Protein AF-A0A8B7NXM5-F1 (afdb_monomer)

InterPro domains:
  IPR001283 Cysteine-rich secretory protein-related [PR00837] (74-87)
  IPR001283 Cysteine-rich secretory protein-related [PR00837] (97-113)
  IPR001283 Cysteine-rich secretory protein-related [PR00837] (135-148)
  IPR001283 Cysteine-rich secretory protein-related [PTHR10334] (19-163)
  IPR002413 Venom allergen 5-like [PR00838] (72-87)
  IPR002413 Venom allergen 5-like [PR00838] (96-115)
  IPR014044 CAP domain [PF00188] (65-129)
  IPR014044 CAP domain [SM00198] (20-148)
  IPR018244 Allergen V5/Tpx-1-related, conserved site [PS01009] (98-108)
  IPR035940 CAP superfamily [G3DSA:3.40.33.10] (18-176)
  IPR035940 CAP superfamily [SSF55797] (42-149)

Radius of gyration: 17.52 Å; Cα contacts (8 Å, |Δi|>4): 344; chains: 1; bounding box: 36×48×50 Å

Solvent-accessible surface area (backbone atoms only — not comparable to full-atom values): 10080 Å² total; per-residue (Å²): 114,58,47,65,33,23,46,60,68,42,83,37,79,88,66,45,76,24,48,72,55,26,64,44,83,59,77,81,71,68,59,46,75,40,71,65,82,94,40,80,43,69,50,53,85,82,40,90,98,43,98,46,70,26,74,42,77,42,78,52,72,36,87,51,74,69,90,67,88,61,62,67,60,51,50,49,56,30,50,56,21,56,82,25,49,40,81,89,73,66,39,61,76,81,52,71,37,68,46,23,41,40,76,51,14,31,73,24,40,32,35,17,69,18,72,26,67,82,67,48,58,34,61,65,36,93,95,30,63,78,23,19,44,39,33,38,26,36,37,27,35,40,40,40,81,50,55,49,99,85,67,47,72,52,64,37,37,28,91,84,57,64,50,89,38,69,29,91,89,44,84,61,27,34,39,134

Structure (mmCIF, N/CA/C/O backbone):
data_AF-A0A8B7NXM5-F1
#
_entry.id   AF-A0A8B7NXM5-F1
#
loop_
_atom_site.group_PDB
_atom_site.id
_atom_site.type_symbol
_atom_site.label_atom_id
_atom_site.label_alt_id
_atom_site.label_comp_id
_atom_site.label_asym_id
_atom_site.label_entity_id
_atom_site.label_seq_id
_atom_site.pdbx_PDB_ins_code
_atom_site.Cartn_x
_atom_site.Cartn_y
_atom_site.Cartn_z
_atom_site.occupancy
_atom_site.B_iso_or_equiv
_atom_site.auth_seq_id
_atom_site.auth_comp_id
_atom_site.auth_asym_id
_atom_site.auth_atom_id
_atom_site.pdbx_PDB_model_num
ATOM 1 N N . ASP A 1 1 ? 14.078 8.088 -19.144 1.00 48.06 1 ASP A N 1
ATOM 2 C CA . ASP A 1 1 ? 14.131 6.806 -19.861 1.00 48.06 1 ASP A CA 1
ATOM 3 C C . ASP A 1 1 ? 12.695 6.325 -20.077 1.00 48.06 1 ASP A C 1
ATOM 5 O O . ASP A 1 1 ? 11.967 6.272 -19.088 1.00 48.06 1 ASP A O 1
ATOM 9 N N . PRO A 1 2 ? 12.237 6.074 -21.318 1.00 51.31 2 PRO A N 1
ATOM 10 C CA . PRO A 1 2 ? 10.904 5.525 -21.602 1.00 51.31 2 PRO A CA 1
ATOM 11 C C . PRO A 1 2 ? 10.615 4.158 -20.949 1.00 51.31 2 PRO A C 1
ATOM 13 O O . PRO A 1 2 ? 9.456 3.744 -20.956 1.00 51.31 2 PRO A O 1
ATOM 16 N N . ALA A 1 3 ? 11.624 3.496 -20.365 1.00 51.22 3 ALA A N 1
ATOM 17 C CA . ALA A 1 3 ? 11.491 2.269 -19.573 1.00 51.22 3 ALA A CA 1
ATOM 18 C C . ALA A 1 3 ? 11.075 2.484 -18.096 1.00 51.22 3 ALA A C 1
ATOM 20 O O . ALA A 1 3 ? 10.802 1.524 -17.389 1.00 51.22 3 ALA A O 1
ATOM 21 N N . ASN A 1 4 ? 10.981 3.728 -17.607 1.00 62.78 4 ASN A N 1
ATOM 22 C CA . ASN A 1 4 ? 10.662 4.007 -16.192 1.00 62.78 4 ASN A CA 1
ATOM 23 C C . ASN A 1 4 ? 9.231 4.521 -15.972 1.00 62.78 4 ASN A C 1
ATOM 25 O O . ASN A 1 4 ? 8.968 5.209 -14.988 1.00 62.78 4 ASN A O 1
ATOM 29 N N . PHE A 1 5 ? 8.317 4.243 -16.901 1.00 67.88 5 PHE A N 1
ATOM 30 C CA . PHE A 1 5 ? 6.920 4.647 -16.769 1.00 67.88 5 PHE A CA 1
ATOM 31 C C . PHE A 1 5 ? 6.072 3.508 -16.210 1.00 67.88 5 PHE A C 1
ATOM 33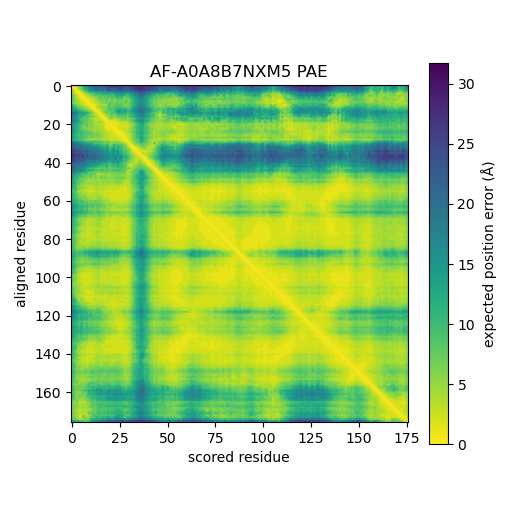 O O . PHE A 1 5 ? 6.288 2.335 -16.527 1.00 67.88 5 PHE A O 1
ATOM 40 N N . ILE A 1 6 ? 5.080 3.879 -15.408 1.00 76.94 6 ILE A N 1
ATOM 41 C CA . ILE A 1 6 ? 4.069 2.966 -14.875 1.00 76.94 6 ILE A CA 1
ATOM 42 C C . ILE A 1 6 ? 2.732 3.242 -15.570 1.00 76.94 6 ILE A C 1
ATOM 44 O O . ILE A 1 6 ? 2.517 4.303 -16.165 1.00 76.94 6 ILE A O 1
ATOM 48 N N . SER A 1 7 ? 1.835 2.266 -15.548 1.00 77.88 7 SER A N 1
ATOM 49 C CA . SER A 1 7 ? 0.526 2.412 -16.188 1.00 77.88 7 SER A CA 1
ATOM 50 C C . SER A 1 7 ? -0.466 3.107 -15.253 1.00 77.88 7 SER A C 1
ATOM 52 O O . SER A 1 7 ? -0.296 3.032 -14.035 1.00 77.88 7 SER A O 1
ATOM 54 N N . PRO A 1 8 ? -1.503 3.774 -15.788 1.00 77.94 8 PRO A N 1
ATOM 55 C CA . PRO A 1 8 ? -2.565 4.319 -14.957 1.00 77.94 8 PRO A CA 1
ATOM 56 C C . PRO A 1 8 ? -3.331 3.185 -14.264 1.00 77.94 8 PRO A C 1
ATOM 58 O O . PRO A 1 8 ? -3.512 2.104 -14.831 1.00 77.94 8 PRO A O 1
ATOM 61 N N . ILE A 1 9 ? -3.778 3.457 -13.037 1.00 81.31 9 ILE A N 1
ATOM 62 C CA . ILE A 1 9 ? -4.621 2.562 -12.244 1.00 81.31 9 ILE A CA 1
ATOM 63 C C . ILE A 1 9 ? -6.008 3.195 -12.123 1.00 81.31 9 ILE A C 1
ATOM 65 O O . ILE A 1 9 ? -6.134 4.369 -11.770 1.00 81.31 9 ILE A O 1
ATOM 69 N N . TYR A 1 10 ? -7.044 2.408 -12.388 1.00 84.19 10 TYR A N 1
ATOM 70 C CA . TYR A 1 10 ? -8.442 2.818 -12.346 1.00 84.19 10 TYR A CA 1
ATOM 71 C C . TYR A 1 10 ? -9.151 2.244 -11.123 1.00 84.19 10 TYR A C 1
ATOM 73 O O . TYR A 1 10 ? -8.914 1.106 -10.725 1.00 84.19 10 TYR A O 1
ATOM 81 N N . PHE A 1 11 ? -10.045 3.024 -10.519 1.00 81.69 11 PHE A N 1
ATOM 82 C CA . PHE A 1 11 ? -10.857 2.522 -9.416 1.00 81.69 11 PHE A CA 1
ATOM 83 C C . PHE A 1 11 ? -11.992 1.637 -9.943 1.00 81.69 11 PHE A C 1
ATOM 85 O O . PHE A 1 11 ? -12.766 2.078 -10.792 1.00 81.69 11 PHE A O 1
ATOM 92 N N . ASN A 1 12 ? -12.123 0.425 -9.405 1.00 78.31 12 ASN A N 1
ATOM 93 C CA . ASN A 1 12 ? -13.208 -0.498 -9.728 1.00 78.31 12 ASN A CA 1
ATOM 94 C C . ASN A 1 12 ? -13.882 -0.998 -8.441 1.00 78.31 12 ASN A C 1
ATOM 96 O O . ASN A 1 12 ? -13.402 -1.909 -7.766 1.00 78.31 12 ASN A O 1
ATOM 100 N N . GLY A 1 13 ? -15.006 -0.369 -8.089 1.00 67.50 13 GLY A N 1
ATOM 101 C CA . GLY A 1 13 ? -15.753 -0.678 -6.868 1.00 67.50 13 GLY A CA 1
ATOM 102 C C . GLY A 1 13 ? -16.592 -1.958 -6.940 1.00 67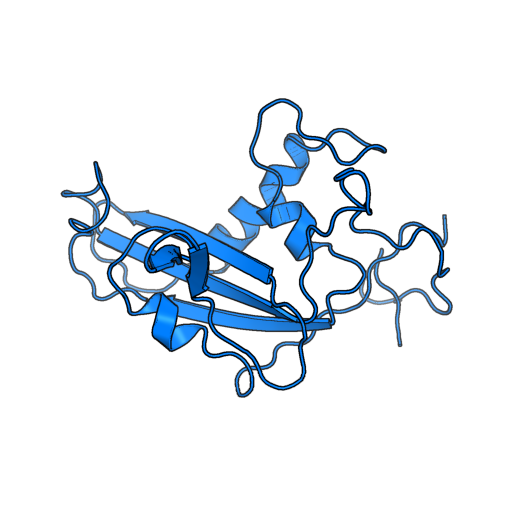.50 13 GLY A C 1
ATOM 103 O O . GLY A 1 13 ? -16.876 -2.544 -5.900 1.00 67.50 13 GLY A O 1
ATOM 104 N N . ASP A 1 14 ? -16.955 -2.407 -8.143 1.00 66.31 14 ASP A N 1
ATOM 105 C CA . ASP A 1 14 ? -17.889 -3.524 -8.339 1.00 66.31 14 ASP A CA 1
ATOM 106 C C . ASP A 1 14 ? -17.182 -4.884 -8.383 1.00 66.31 14 ASP A C 1
ATOM 108 O O . ASP A 1 14 ? -17.778 -5.924 -8.098 1.00 66.31 14 ASP A O 1
ATOM 112 N N . THR A 1 15 ? -15.899 -4.887 -8.751 1.00 66.69 15 THR A N 1
ATOM 113 C CA . THR A 1 15 ? -15.174 -6.121 -9.085 1.00 66.69 15 THR A CA 1
ATOM 114 C C . THR A 1 15 ? -14.458 -6.724 -7.879 1.00 66.69 15 THR A C 1
ATOM 116 O O . THR A 1 15 ? -14.361 -7.945 -7.759 1.00 66.69 15 THR A O 1
ATOM 119 N N . PHE A 1 16 ? -13.989 -5.903 -6.938 1.00 66.75 16 PHE A N 1
ATOM 120 C CA . PHE A 1 16 ? -13.144 -6.365 -5.838 1.00 66.75 16 PHE A CA 1
ATOM 121 C C . PHE A 1 16 ? -13.929 -6.526 -4.519 1.00 66.75 16 PHE A C 1
ATOM 123 O O . PHE A 1 16 ? -14.538 -5.573 -4.040 1.00 66.75 16 PHE A O 1
ATOM 130 N N . PRO A 1 17 ? -13.857 -7.681 -3.829 1.00 69.44 17 PRO A N 1
ATOM 131 C CA . PRO A 1 17 ? -14.512 -7.895 -2.536 1.00 69.44 17 PRO A CA 1
ATOM 132 C C . PRO A 1 17 ? -13.694 -7.317 -1.358 1.00 69.44 17 PRO A C 1
ATOM 134 O O . PRO A 1 17 ? -13.523 -7.972 -0.330 1.00 69.44 17 PRO A O 1
ATOM 137 N N . PHE A 1 18 ? -13.172 -6.092 -1.487 1.00 73.00 18 PHE A N 1
ATOM 138 C CA . PHE A 1 18 ? -12.312 -5.444 -0.478 1.00 73.00 18 PHE A CA 1
ATOM 139 C C . PHE A 1 18 ? -13.040 -5.179 0.846 1.00 73.00 18 PHE A C 1
ATOM 141 O O . PHE A 1 18 ? -12.472 -5.372 1.921 1.00 73.00 18 PHE A O 1
ATOM 148 N N . GLN A 1 19 ? -14.312 -4.775 0.779 1.00 74.25 19 GLN A N 1
ATOM 149 C CA . GLN A 1 19 ? -15.066 -4.347 1.957 1.00 74.25 19 GLN A CA 1
ATOM 150 C C . GLN A 1 19 ? -15.357 -5.533 2.882 1.00 74.25 19 GLN A C 1
ATOM 152 O O . GLN A 1 19 ? -15.195 -5.433 4.095 1.00 74.25 19 GLN A O 1
ATOM 157 N N . ARG A 1 20 ? -15.668 -6.697 2.298 1.00 81.06 20 ARG A N 1
ATOM 158 C CA . ARG A 1 20 ? -15.921 -7.934 3.047 1.00 81.06 20 ARG A CA 1
ATOM 159 C C . ARG A 1 20 ? -14.712 -8.366 3.876 1.00 81.06 20 ARG A C 1
ATOM 161 O O . ARG A 1 20 ? -14.892 -8.901 4.966 1.00 81.06 20 ARG A O 1
ATOM 168 N N . TRP A 1 21 ? -13.494 -8.180 3.360 1.00 82.69 21 TRP A N 1
ATOM 169 C CA . TRP A 1 21 ? -12.283 -8.478 4.125 1.00 82.69 21 TRP A CA 1
ATOM 170 C C . TRP A 1 21 ? -11.966 -7.398 5.162 1.00 82.69 21 TRP A C 1
ATOM 172 O O . TRP A 1 21 ? -11.585 -7.723 6.289 1.00 82.69 21 TRP A O 1
ATOM 182 N N . ALA A 1 22 ? -12.149 -6.122 4.804 1.00 80.94 22 ALA A N 1
ATOM 183 C CA . ALA A 1 22 ? -11.960 -5.004 5.726 1.00 80.94 22 ALA A CA 1
ATOM 184 C C . ALA A 1 22 ? -12.804 -5.181 7.001 1.00 80.94 22 ALA A C 1
ATOM 186 O O . ALA A 1 22 ? -12.300 -4.976 8.100 1.00 80.94 22 ALA A O 1
ATOM 187 N N . GLU A 1 23 ? -14.043 -5.653 6.859 1.00 85.06 23 GLU A N 1
ATOM 188 C CA . GLU A 1 23 ? -14.993 -5.875 7.957 1.00 85.06 23 GLU A CA 1
ATOM 189 C C . GLU A 1 23 ? -14.652 -7.043 8.892 1.00 85.06 23 GLU A C 1
ATOM 191 O O . GLU A 1 23 ? -15.249 -7.164 9.963 1.00 85.06 23 GLU A O 1
ATOM 196 N N . GLN A 1 24 ? -13.696 -7.907 8.536 1.00 84.44 24 GLN A N 1
ATOM 197 C CA . GLN A 1 24 ? -13.265 -8.969 9.441 1.00 84.44 24 GLN A CA 1
ATOM 198 C C . GLN A 1 24 ? -12.306 -8.406 10.503 1.00 84.44 24 GLN A C 1
ATOM 200 O O . GLN A 1 24 ? -11.260 -7.861 10.125 1.00 84.44 24 GLN A O 1
ATOM 205 N N . PRO A 1 25 ? -12.591 -8.591 11.812 1.00 85.00 25 PRO A N 1
ATOM 206 C CA . PRO A 1 25 ? -11.723 -8.169 12.913 1.00 85.00 25 PRO A CA 1
ATOM 207 C C . PRO A 1 25 ? -10.562 -9.159 13.074 1.00 85.00 25 PRO A C 1
ATOM 209 O O . PRO A 1 25 ? -10.425 -9.851 14.079 1.00 85.00 25 PRO A O 1
ATOM 212 N N . VAL A 1 26 ? -9.768 -9.288 12.017 1.00 85.81 26 VAL A N 1
ATOM 213 C CA . VAL A 1 26 ? -8.570 -10.118 11.939 1.00 85.81 26 VAL A CA 1
ATOM 214 C C . VAL A 1 26 ? -7.452 -9.278 11.345 1.00 85.81 26 VAL A C 1
ATOM 216 O O . VAL A 1 26 ? -7.667 -8.540 10.376 1.00 85.81 26 VAL A O 1
ATOM 219 N N . ASP A 1 27 ? -6.272 -9.391 11.940 1.00 86.69 27 ASP A N 1
ATOM 220 C CA . ASP A 1 27 ? -5.080 -8.704 11.465 1.00 86.69 27 ASP A CA 1
ATOM 221 C C . ASP A 1 27 ? -4.505 -9.392 10.218 1.00 86.69 27 ASP A C 1
ATOM 223 O O . ASP A 1 27 ? -4.553 -10.622 10.089 1.00 86.69 27 ASP A O 1
ATOM 227 N N . GLY A 1 28 ? -3.979 -8.582 9.300 1.00 85.19 28 GLY A N 1
ATOM 228 C CA . GLY A 1 28 ? -3.284 -9.031 8.096 1.00 85.19 28 GLY A CA 1
ATOM 229 C C . GLY A 1 28 ? -4.135 -9.238 6.836 1.00 85.19 28 GLY A C 1
ATOM 230 O O . GLY A 1 28 ? -5.286 -8.796 6.712 1.00 85.19 28 GLY A O 1
ATOM 231 N N . HIS A 1 29 ? -3.500 -9.897 5.863 1.00 86.50 29 HIS A N 1
ATOM 232 C CA . HIS A 1 29 ? -4.028 -10.112 4.517 1.00 86.50 29 HIS A CA 1
ATOM 233 C C . HIS A 1 29 ? -5.097 -11.208 4.445 1.00 86.50 29 HIS A C 1
ATOM 235 O O . HIS A 1 29 ? -5.125 -12.132 5.260 1.00 86.50 29 HIS A O 1
ATOM 241 N N . ASP A 1 30 ? -5.948 -11.128 3.423 1.00 80.19 30 ASP A N 1
ATOM 242 C CA . ASP A 1 30 ? -7.026 -12.094 3.168 1.00 80.19 30 ASP A CA 1
ATOM 243 C C . ASP A 1 30 ? -6.550 -13.459 2.669 1.00 80.19 30 ASP A C 1
ATOM 245 O O . ASP A 1 30 ? -7.326 -14.408 2.677 1.00 80.19 30 ASP A O 1
ATOM 249 N N . CYS A 1 31 ? -5.277 -13.566 2.291 1.00 74.94 31 CYS A N 1
ATOM 250 C CA . CYS A 1 31 ? -4.593 -14.809 1.975 1.00 74.94 31 CYS A CA 1
ATOM 251 C C . CYS A 1 31 ? -4.068 -15.489 3.244 1.00 74.94 31 CYS A C 1
ATOM 253 O O . CYS A 1 31 ? -2.935 -15.248 3.668 1.00 74.94 31 CYS A O 1
ATOM 255 N N . LYS A 1 32 ? -4.857 -16.395 3.831 1.00 64.38 32 LYS A N 1
ATOM 256 C CA . LYS A 1 32 ? -4.356 -17.286 4.889 1.00 64.38 32 LYS A CA 1
ATOM 257 C C . LYS A 1 32 ? -3.890 -18.601 4.279 1.00 64.38 32 LYS A C 1
ATOM 259 O O . LYS A 1 32 ? -4.657 -19.285 3.603 1.00 64.38 32 LYS A O 1
ATOM 264 N N . ALA A 1 33 ? -2.627 -18.946 4.515 1.00 57.22 33 ALA A N 1
ATOM 265 C CA . ALA A 1 33 ? -2.137 -20.294 4.270 1.00 57.22 33 ALA A CA 1
ATOM 266 C C . ALA A 1 33 ? -2.685 -21.209 5.373 1.00 57.22 33 ALA A C 1
ATOM 268 O O . ALA A 1 33 ? -2.323 -21.068 6.540 1.00 57.22 33 ALA A O 1
ATOM 269 N N . GLU A 1 34 ? -3.572 -22.124 5.004 1.00 54.31 34 GLU A N 1
ATOM 270 C CA . GLU A 1 34 ? -4.090 -23.169 5.878 1.00 54.31 34 GLU A CA 1
ATOM 271 C C . GLU A 1 34 ? -3.475 -24.512 5.480 1.00 54.31 34 GLU A C 1
ATOM 273 O O . GLU A 1 34 ? -3.327 -24.825 4.299 1.00 54.31 34 GLU A O 1
ATOM 278 N N . LEU A 1 35 ? -3.096 -25.326 6.464 1.00 53.28 35 LEU A N 1
ATOM 279 C CA . LEU A 1 35 ? -2.697 -26.707 6.210 1.00 53.28 35 LEU A CA 1
ATOM 280 C C . LEU A 1 35 ? -3.951 -27.580 6.147 1.00 53.28 35 LEU A C 1
ATOM 282 O O . LEU A 1 35 ? -4.541 -27.903 7.175 1.00 53.28 35 LEU A O 1
ATOM 286 N N . VAL A 1 36 ? -4.331 -28.001 4.942 1.00 58.06 36 VAL A N 1
ATOM 287 C CA . VAL A 1 36 ? -5.396 -28.988 4.733 1.00 58.06 36 VAL A CA 1
ATOM 288 C C . VAL A 1 36 ? -4.727 -30.344 4.512 1.00 58.06 36 VAL A C 1
ATOM 290 O O . VAL A 1 36 ? -4.293 -30.690 3.410 1.00 58.06 36 VAL A O 1
ATOM 293 N N . GLY A 1 37 ? -4.566 -31.102 5.600 1.00 78.69 37 GLY A N 1
ATOM 294 C CA . GLY A 1 37 ? -3.765 -32.329 5.611 1.00 78.69 37 GLY A CA 1
ATOM 295 C C . GLY A 1 37 ? -2.266 -32.027 5.493 1.00 78.69 37 GLY A C 1
ATOM 296 O O . GLY A 1 37 ? -1.718 -31.293 6.308 1.00 78.69 37 GLY A O 1
ATOM 297 N N . PHE A 1 38 ? -1.603 -32.586 4.475 1.00 63.19 38 PHE A N 1
ATOM 298 C CA . PHE A 1 38 ? -0.182 -32.327 4.175 1.00 63.19 38 PHE A CA 1
ATOM 299 C C . PHE A 1 38 ? 0.033 -31.247 3.099 1.00 63.19 38 PHE A C 1
ATOM 301 O O . PHE A 1 38 ? 1.163 -31.043 2.661 1.00 63.19 38 PHE A O 1
ATOM 308 N N . SER A 1 39 ? -1.031 -30.572 2.646 1.00 48.41 39 SER A N 1
ATOM 309 C CA . SER A 1 39 ? -0.950 -29.515 1.634 1.00 48.41 39 SER A CA 1
ATOM 310 C C . SER A 1 39 ? -1.201 -28.150 2.262 1.00 48.41 39 SER A C 1
ATOM 312 O O . SER A 1 39 ? -2.204 -27.956 2.944 1.00 48.41 39 SER A O 1
ATOM 314 N N . ALA A 1 40 ? -0.326 -27.186 1.978 1.00 58.41 40 ALA A N 1
ATOM 315 C CA . ALA A 1 40 ? -0.625 -25.782 2.221 1.00 58.41 40 ALA A CA 1
ATOM 316 C C . ALA A 1 40 ? -1.610 -25.303 1.147 1.00 58.41 40 ALA A C 1
ATOM 318 O O . ALA A 1 40 ? -1.305 -25.337 -0.046 1.00 58.41 40 ALA A O 1
ATOM 319 N N . VAL A 1 41 ? -2.804 -24.902 1.567 1.00 58.59 41 VAL A N 1
ATOM 320 C CA . VAL A 1 41 ? -3.821 -24.283 0.722 1.00 58.59 41 VAL A CA 1
ATOM 321 C C . VAL A 1 41 ? -3.909 -22.822 1.129 1.00 58.59 41 VAL A C 1
ATOM 323 O O . VAL A 1 41 ? -4.226 -22.504 2.271 1.00 58.59 41 VAL A O 1
ATOM 326 N N . THR A 1 42 ? -3.617 -21.917 0.201 1.00 67.25 42 THR A N 1
ATOM 327 C CA . THR A 1 42 ? -3.817 -20.488 0.441 1.00 67.25 42 THR A CA 1
ATOM 328 C C . THR A 1 42 ? -5.242 -20.120 0.054 1.00 67.25 42 THR A C 1
ATOM 330 O O . THR A 1 42 ? -5.614 -20.168 -1.121 1.00 67.25 42 THR A O 1
ATOM 333 N N . HIS A 1 43 ? -6.049 -19.755 1.043 1.00 66.56 43 HIS A N 1
ATOM 334 C CA . HIS A 1 43 ? -7.379 -19.208 0.822 1.00 66.56 43 HIS A CA 1
ATOM 335 C C . HIS A 1 43 ? -7.258 -17.693 0.681 1.00 66.56 43 HIS A C 1
ATOM 337 O O . HIS A 1 43 ? -7.110 -17.014 1.686 1.00 66.56 43 HIS A O 1
ATOM 343 N N . CYS A 1 44 ? -7.289 -17.189 -0.554 1.00 72.50 44 CYS A N 1
ATOM 344 C CA . CYS A 1 44 ? -7.347 -15.758 -0.879 1.00 72.50 44 CYS A CA 1
ATOM 345 C C . CYS A 1 44 ? -8.721 -15.401 -1.459 1.00 72.50 44 CYS A C 1
ATOM 347 O O . CYS A 1 44 ? -9.373 -16.265 -2.065 1.00 72.50 44 CYS A O 1
ATOM 349 N N . SER A 1 45 ? -9.139 -14.134 -1.375 1.00 67.94 45 SER A N 1
ATOM 350 C CA . SER A 1 45 ? -10.289 -13.679 -2.160 1.00 67.94 45 SER A CA 1
ATOM 351 C C . SER A 1 45 ? -9.969 -13.799 -3.645 1.00 67.94 45 SER A C 1
ATOM 353 O O . SER A 1 45 ? -9.003 -13.227 -4.145 1.00 67.94 45 SER A O 1
ATOM 355 N N . ARG A 1 46 ? -10.794 -14.556 -4.370 1.00 74.44 46 ARG A N 1
ATOM 356 C CA . ARG A 1 46 ? -10.719 -14.623 -5.830 1.00 74.44 46 ARG A CA 1
ATOM 357 C C . ARG A 1 46 ? -11.497 -13.461 -6.421 1.00 74.44 46 ARG A C 1
ATOM 359 O O . ARG A 1 46 ? -12.635 -13.219 -6.023 1.00 74.44 46 ARG A O 1
ATOM 366 N N . VAL A 1 47 ? -10.896 -12.799 -7.399 1.00 76.19 47 VAL A N 1
ATOM 367 C CA . VAL A 1 47 ? -11.534 -11.732 -8.165 1.00 76.19 47 VAL A CA 1
ATOM 368 C C . VAL A 1 47 ? -11.686 -12.220 -9.602 1.00 76.19 47 VAL A C 1
ATOM 370 O O . VAL A 1 47 ? -10.680 -12.565 -10.223 1.00 76.19 47 VAL A O 1
ATOM 373 N N . PRO A 1 48 ? -12.917 -12.318 -10.133 1.00 79.81 48 PRO A N 1
ATOM 374 C CA . PRO A 1 48 ? -13.128 -12.713 -11.520 1.00 79.81 48 PRO A CA 1
ATOM 375 C C . PRO A 1 48 ? -12.340 -11.816 -12.481 1.00 79.81 48 PRO A C 1
ATOM 377 O O . PRO A 1 48 ? -12.333 -10.601 -12.325 1.00 79.81 48 PRO A O 1
ATOM 380 N N . GLY A 1 49 ? -11.688 -12.418 -13.476 1.00 82.94 49 GLY A N 1
ATOM 381 C CA . GLY A 1 49 ? -10.888 -11.688 -14.467 1.00 82.94 49 GLY A CA 1
ATOM 382 C C . GLY A 1 49 ? -9.408 -11.515 -14.114 1.00 82.94 49 GLY A C 1
ATOM 383 O O . GLY A 1 49 ? -8.651 -11.079 -14.976 1.00 82.94 49 GLY A O 1
ATOM 384 N N . TYR A 1 50 ? -8.973 -11.917 -12.913 1.00 83.25 50 TYR A N 1
ATOM 385 C CA . TYR A 1 50 ? -7.564 -11.879 -12.513 1.00 83.25 50 TYR A CA 1
ATOM 386 C C . TYR A 1 50 ? -7.054 -13.244 -12.047 1.00 83.25 50 TYR A C 1
ATOM 388 O O . TYR A 1 50 ? -7.646 -13.873 -11.170 1.00 83.25 50 TYR A O 1
ATOM 396 N N . ASP A 1 51 ? -5.908 -13.665 -12.587 1.00 83.00 51 ASP A N 1
ATOM 397 C CA . ASP A 1 51 ? -5.206 -14.882 -12.149 1.00 83.00 51 ASP A CA 1
ATOM 398 C C . ASP A 1 51 ? -4.588 -14.720 -10.750 1.00 83.00 51 ASP A C 1
ATOM 400 O O . ASP A 1 51 ? -4.486 -15.681 -9.986 1.00 83.00 51 ASP A O 1
ATOM 404 N N . ALA A 1 52 ? -4.198 -13.491 -10.402 1.00 83.94 52 ALA A N 1
ATOM 405 C CA . ALA A 1 52 ? -3.705 -13.104 -9.087 1.00 83.94 52 ALA A CA 1
ATOM 406 C C . ALA A 1 52 ? -4.097 -11.654 -8.775 1.00 83.94 52 ALA A C 1
ATOM 408 O O . ALA A 1 52 ? -4.140 -10.804 -9.669 1.00 83.94 52 ALA A O 1
ATOM 409 N N . VAL A 1 53 ? -4.333 -11.374 -7.492 1.00 87.88 53 VAL A N 1
ATOM 410 C CA . VAL A 1 53 ? -4.672 -10.044 -6.971 1.00 87.88 53 VAL A CA 1
ATOM 411 C C . VAL A 1 53 ? -3.710 -9.684 -5.851 1.00 87.88 53 VAL A C 1
ATOM 413 O O . VAL A 1 53 ? -3.477 -10.484 -4.948 1.00 87.88 53 VAL A O 1
ATOM 416 N N . GLY A 1 54 ? -3.131 -8.491 -5.936 1.00 89.81 54 GLY A N 1
ATOM 417 C CA . GLY A 1 54 ? -2.298 -7.933 -4.879 1.00 89.81 54 GLY A CA 1
ATOM 418 C C . GLY A 1 54 ? -3.155 -7.261 -3.815 1.00 89.81 54 GLY A C 1
ATOM 419 O O . GLY A 1 54 ? -4.300 -6.899 -4.086 1.00 89.81 54 GLY A O 1
ATOM 420 N N . GLN A 1 55 ? -2.613 -7.063 -2.615 1.00 92.19 55 GLN A N 1
ATOM 421 C CA . GLN A 1 55 ? -3.330 -6.385 -1.541 1.00 92.19 55 GLN A CA 1
ATOM 422 C C . GLN A 1 55 ? -2.400 -5.518 -0.702 1.00 92.19 55 GLN A C 1
ATOM 424 O O . GLN A 1 55 ? -1.401 -6.010 -0.184 1.00 92.19 55 GLN A O 1
ATOM 429 N N . ASN A 1 56 ? -2.798 -4.266 -0.486 1.00 95.31 56 ASN A N 1
ATOM 430 C CA . ASN A 1 56 ? -2.238 -3.432 0.567 1.00 95.31 56 ASN A CA 1
ATOM 431 C C . ASN A 1 56 ? -3.171 -3.405 1.777 1.00 95.31 56 ASN A C 1
ATOM 433 O O . ASN A 1 56 ? -4.396 -3.336 1.636 1.00 95.31 56 ASN A O 1
ATOM 437 N N . TYR A 1 57 ? -2.560 -3.446 2.959 1.00 94.56 57 TYR A N 1
ATOM 438 C CA . TYR A 1 57 ? -3.213 -3.395 4.259 1.00 94.56 57 TYR A CA 1
ATOM 439 C C . TYR A 1 57 ? -2.655 -2.205 5.044 1.00 94.56 57 TYR A C 1
ATOM 441 O O . TYR A 1 57 ? -1.449 -1.971 5.046 1.00 94.56 57 TYR A O 1
ATOM 449 N N . ALA A 1 58 ? -3.514 -1.452 5.722 1.00 95.25 58 ALA A N 1
ATOM 450 C CA . ALA A 1 58 ? -3.084 -0.501 6.741 1.00 95.25 58 ALA A CA 1
ATOM 451 C C . ALA A 1 58 ? -4.003 -0.569 7.957 1.00 95.25 58 ALA A C 1
ATOM 453 O O . ALA A 1 58 ? -5.218 -0.747 7.830 1.00 95.25 58 ALA A O 1
ATOM 454 N N . LEU A 1 59 ? -3.415 -0.364 9.132 1.00 93.81 59 LEU A N 1
ATOM 455 C CA . LEU A 1 59 ? -4.129 -0.257 10.393 1.00 93.81 59 LEU A CA 1
ATOM 456 C C . LEU A 1 59 ? -3.727 1.043 11.081 1.00 93.81 59 LEU A C 1
ATOM 458 O O . LEU A 1 59 ? -2.614 1.174 11.585 1.00 93.81 59 LEU A O 1
ATOM 462 N N . LEU A 1 60 ? -4.640 2.008 11.107 1.00 94.50 60 LEU A N 1
ATOM 463 C CA . LEU A 1 60 ? -4.384 3.307 11.724 1.00 94.50 60 LEU A CA 1
ATOM 464 C C . LEU A 1 60 ? -5.068 3.378 13.081 1.00 94.50 60 LEU A C 1
ATOM 466 O O . LEU A 1 6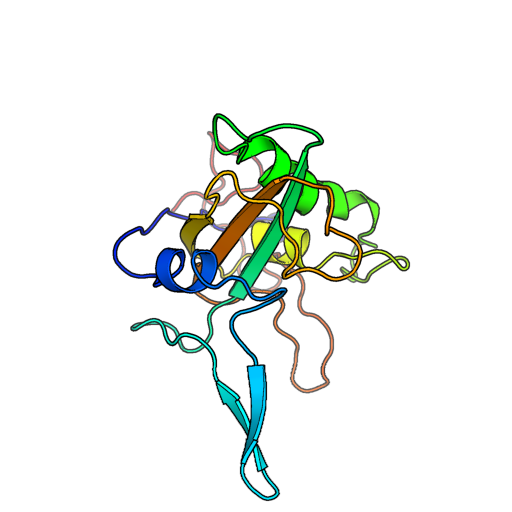0 ? -6.280 3.187 13.160 1.00 94.50 60 LEU A O 1
ATOM 470 N N . GLY A 1 61 ? -4.289 3.665 14.124 1.00 93.25 61 GLY A N 1
ATOM 471 C CA . GLY A 1 61 ? -4.761 3.776 15.503 1.00 93.25 61 GLY A CA 1
ATOM 472 C C . GLY A 1 61 ? -4.967 5.212 15.957 1.00 93.25 61 GLY A C 1
ATOM 473 O O . GLY A 1 61 ? -4.242 6.114 15.533 1.00 93.25 61 GLY A O 1
ATOM 474 N N . ASP A 1 62 ? -5.921 5.397 16.861 1.00 93.38 62 ASP A N 1
ATOM 475 C CA . ASP A 1 62 ? -6.177 6.651 17.560 1.00 93.38 62 ASP A CA 1
ATOM 476 C C . ASP A 1 62 ? -6.494 6.380 19.044 1.00 93.38 62 ASP A C 1
ATOM 478 O O . ASP A 1 62 ? -6.999 5.315 19.421 1.00 93.38 62 ASP A O 1
ATOM 482 N N . GLY A 1 63 ? -6.164 7.343 19.907 1.00 94.44 63 GLY A N 1
ATOM 483 C CA . GLY A 1 63 ? -6.509 7.314 21.329 1.00 94.44 63 GLY A CA 1
ATOM 484 C C . GLY A 1 63 ? -7.993 7.593 21.594 1.00 94.44 63 GLY A C 1
ATOM 485 O O . GLY A 1 63 ? -8.480 7.296 22.686 1.00 94.44 63 GLY A O 1
ATOM 486 N N . GLY A 1 64 ? -8.719 8.137 20.612 1.00 93.94 64 GLY A N 1
ATOM 487 C CA . GLY A 1 64 ? -10.159 8.384 20.675 1.00 93.94 64 GLY A CA 1
ATOM 488 C C . GLY A 1 64 ? -10.945 7.749 19.522 1.00 93.94 64 GLY A C 1
ATOM 489 O O . GLY A 1 64 ? -10.352 7.206 18.593 1.00 93.94 64 GLY A O 1
ATOM 490 N N . PRO A 1 65 ? -12.290 7.802 19.569 1.00 93.12 65 PRO A N 1
ATOM 491 C CA . PRO A 1 65 ? -13.136 7.333 18.476 1.00 93.12 65 PRO A CA 1
ATOM 492 C C . PRO A 1 65 ? -12.790 8.007 17.142 1.00 93.12 65 PRO A C 1
ATOM 494 O O . PRO A 1 65 ? -12.542 9.211 17.082 1.00 93.12 65 PRO A O 1
ATOM 497 N N . ILE A 1 66 ? -12.839 7.233 16.062 1.00 92.88 66 ILE A N 1
ATOM 498 C CA . ILE A 1 66 ? -12.512 7.671 14.707 1.00 92.88 66 ILE A CA 1
ATOM 499 C C . ILE A 1 66 ? -13.791 8.173 14.034 1.00 92.88 66 ILE A C 1
ATOM 501 O O . ILE A 1 66 ? -14.702 7.413 13.704 1.00 92.88 66 ILE A O 1
ATOM 505 N N . SER A 1 67 ? -13.870 9.484 13.819 1.00 88.31 67 SER A N 1
ATOM 506 C CA . SER A 1 67 ? -15.036 10.122 13.194 1.00 88.31 67 SER A CA 1
ATOM 507 C C . SER A 1 67 ? -15.109 9.906 11.681 1.00 88.31 67 SER A C 1
ATOM 509 O O . SER A 1 67 ? -16.198 9.932 11.111 1.00 88.31 67 SER A O 1
ATOM 511 N N . SER A 1 68 ? -13.966 9.705 11.020 1.00 90.88 68 SER A N 1
ATOM 512 C CA . SER A 1 68 ? -13.883 9.473 9.577 1.00 90.88 68 SER A CA 1
ATOM 513 C C . SER A 1 68 ? -12.609 8.721 9.198 1.00 90.88 68 SER A C 1
ATOM 515 O O . SER A 1 68 ? -11.588 8.807 9.882 1.00 90.88 68 SER A O 1
ATOM 517 N N . ALA A 1 69 ? -12.678 7.975 8.096 1.00 90.44 69 ALA A N 1
ATOM 518 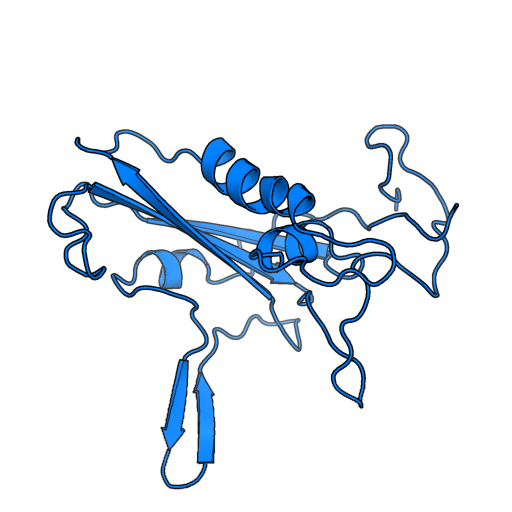C CA . ALA A 1 69 ? -11.526 7.300 7.518 1.00 90.44 69 ALA A CA 1
ATOM 519 C C . ALA A 1 69 ? -10.519 8.319 6.955 1.00 90.44 69 ALA A C 1
ATOM 521 O O . ALA A 1 69 ? -10.887 9.225 6.209 1.00 90.44 69 ALA A O 1
ATOM 522 N N . ASN A 1 70 ? -9.239 8.133 7.265 1.00 94.69 70 ASN A N 1
ATOM 523 C CA . ASN A 1 70 ? -8.127 8.931 6.766 1.00 94.69 70 ASN A CA 1
ATOM 524 C C . ASN A 1 70 ? -7.347 8.153 5.696 1.00 94.69 70 ASN A C 1
ATOM 526 O O . ASN A 1 70 ? -6.257 7.634 5.939 1.00 94.69 70 ASN A O 1
ATOM 530 N N . TRP A 1 71 ? -7.934 8.072 4.500 1.00 94.88 71 TRP A N 1
ATOM 531 C CA . TRP A 1 71 ? -7.319 7.416 3.343 1.00 94.88 71 TRP A CA 1
ATOM 532 C C . TRP A 1 71 ? -5.988 8.043 2.939 1.00 94.88 71 TRP A C 1
ATOM 534 O O . TRP A 1 71 ? -5.074 7.312 2.573 1.00 94.88 71 TRP A O 1
ATOM 544 N N . GLN A 1 72 ? -5.861 9.371 3.042 1.00 95.88 72 GLN A N 1
ATOM 545 C CA . GLN A 1 72 ? -4.619 10.058 2.694 1.00 95.88 72 GLN A CA 1
ATOM 546 C C . GLN A 1 72 ? -3.463 9.544 3.552 1.00 95.88 72 GLN A C 1
ATOM 548 O O . GLN A 1 72 ? -2.439 9.158 3.008 1.00 95.88 72 GLN A O 1
ATOM 553 N N . LYS A 1 73 ? -3.660 9.432 4.872 1.00 96.50 73 LYS A N 1
ATOM 554 C CA . LYS A 1 73 ? -2.636 8.891 5.772 1.00 96.50 73 LYS A CA 1
ATOM 555 C C . LYS A 1 73 ? -2.266 7.443 5.436 1.00 96.50 73 LYS A C 1
ATOM 557 O O . LYS A 1 73 ? -1.085 7.124 5.421 1.00 96.50 73 LYS A O 1
ATOM 562 N N . ALA A 1 74 ? -3.246 6.581 5.152 1.00 96.62 74 ALA A N 1
ATOM 563 C CA . ALA A 1 74 ? -2.973 5.188 4.785 1.00 96.62 74 ALA A CA 1
ATOM 564 C C . ALA A 1 74 ? -2.145 5.090 3.488 1.00 96.62 74 ALA A C 1
ATOM 566 O O . ALA A 1 74 ? -1.169 4.348 3.422 1.00 96.62 74 ALA A O 1
ATOM 567 N N . ILE A 1 75 ? -2.503 5.883 2.475 1.00 96.25 75 ILE A N 1
ATOM 568 C CA . ILE A 1 75 ? -1.790 5.929 1.194 1.00 96.25 75 ILE A CA 1
ATOM 569 C C . ILE A 1 75 ? -0.395 6.549 1.362 1.00 96.25 75 ILE A C 1
ATOM 571 O O . ILE A 1 75 ? 0.563 6.043 0.782 1.00 96.25 75 ILE A O 1
ATOM 575 N N . ASP A 1 76 ? -0.254 7.596 2.176 1.00 97.44 76 ASP A N 1
ATOM 576 C CA . ASP A 1 76 ? 1.035 8.230 2.471 1.00 97.44 76 ASP A CA 1
ATOM 577 C C . ASP A 1 76 ? 1.985 7.273 3.201 1.00 97.44 76 ASP A C 1
ATOM 579 O O . ASP A 1 76 ? 3.178 7.266 2.907 1.00 97.44 76 ASP A O 1
ATOM 583 N N . GLU A 1 77 ? 1.480 6.440 4.120 1.00 97.12 77 GLU A N 1
ATOM 584 C CA . GLU A 1 77 ? 2.276 5.396 4.778 1.00 97.12 77 GLU A CA 1
ATOM 585 C C . GLU A 1 77 ? 2.774 4.356 3.768 1.00 97.12 77 GLU A C 1
ATOM 587 O O . GLU A 1 77 ? 3.962 4.033 3.774 1.00 97.12 77 GLU A O 1
ATOM 592 N N . TRP A 1 78 ? 1.916 3.905 2.845 1.00 97.75 78 TRP A N 1
ATOM 593 C CA . TRP A 1 78 ? 2.322 2.997 1.768 1.00 97.75 78 TRP A CA 1
ATOM 594 C C . TRP A 1 78 ? 3.354 3.625 0.832 1.00 97.75 78 TRP A C 1
ATOM 596 O O . TRP A 1 78 ? 4.350 2.989 0.509 1.00 97.75 78 TRP A O 1
ATOM 606 N N . ILE A 1 79 ? 3.149 4.871 0.395 1.00 96.12 79 ILE A N 1
ATOM 607 C CA . ILE A 1 79 ? 4.080 5.565 -0.506 1.00 96.12 79 ILE A CA 1
ATOM 608 C C . ILE A 1 79 ? 5.403 5.880 0.203 1.00 96.12 79 ILE A C 1
ATOM 610 O O . ILE A 1 79 ? 6.469 5.811 -0.409 1.00 96.12 79 ILE A O 1
ATOM 614 N N . GLY A 1 80 ? 5.348 6.203 1.496 1.00 97.06 80 GLY A N 1
ATOM 615 C CA . GLY A 1 80 ? 6.497 6.571 2.317 1.00 97.06 80 GLY A CA 1
ATOM 616 C C . GLY A 1 80 ? 7.560 5.479 2.437 1.00 97.06 80 GLY A C 1
ATOM 617 O O . GLY A 1 80 ? 8.716 5.798 2.716 1.00 97.06 80 GLY A O 1
ATOM 618 N N . GLU A 1 81 ? 7.211 4.220 2.161 1.00 97.00 81 GLU A N 1
ATOM 619 C CA . GLU A 1 81 ? 8.154 3.101 2.066 1.00 97.00 81 GLU A CA 1
ATOM 620 C C . GLU A 1 81 ? 9.210 3.281 0.965 1.00 97.00 81 GLU A C 1
ATOM 622 O O . GLU A 1 81 ? 10.256 2.639 1.008 1.00 97.00 81 GLU A O 1
ATOM 627 N N . VAL A 1 82 ? 9.009 4.201 0.012 1.00 93.81 82 VAL A N 1
ATOM 628 C CA . VAL A 1 82 ? 10.016 4.544 -1.009 1.00 93.81 82 VAL A CA 1
ATOM 629 C C . VAL A 1 82 ? 11.386 4.883 -0.410 1.00 93.81 82 VAL A C 1
ATOM 631 O O . VAL A 1 82 ? 12.414 4.621 -1.031 1.00 93.81 82 VAL A O 1
ATOM 634 N N . LYS A 1 83 ? 11.422 5.425 0.815 1.00 95.25 83 LYS A N 1
ATOM 635 C CA . LYS A 1 83 ? 12.666 5.736 1.541 1.00 95.25 83 LYS A CA 1
ATOM 636 C C . LYS A 1 83 ? 13.516 4.492 1.843 1.00 95.25 83 LYS A C 1
ATOM 638 O O . LYS A 1 83 ? 14.719 4.621 2.058 1.00 95.25 83 LYS A O 1
ATOM 643 N N . ASP A 1 84 ? 12.883 3.321 1.866 1.00 95.6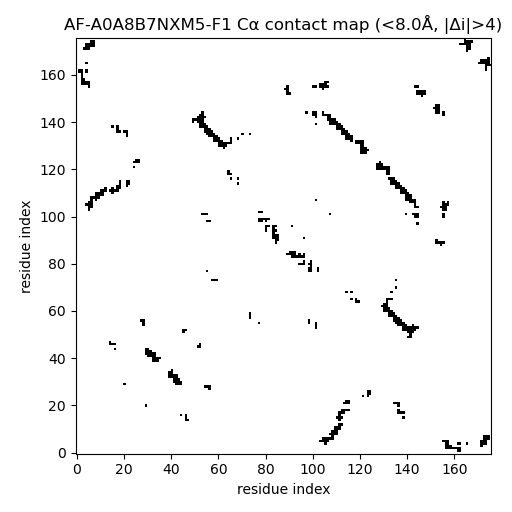2 84 ASP A N 1
ATOM 644 C CA . ASP A 1 84 ? 13.485 2.033 2.201 1.00 95.62 84 ASP A CA 1
ATOM 645 C C . ASP A 1 84 ? 13.807 1.189 0.954 1.00 95.62 84 ASP A C 1
ATOM 647 O O . ASP A 1 84 ? 14.385 0.102 1.050 1.00 95.62 84 ASP A O 1
ATOM 651 N N . VAL A 1 85 ? 13.492 1.713 -0.237 1.00 91.31 85 VAL A N 1
ATOM 652 C CA . VAL A 1 85 ? 13.780 1.084 -1.528 1.00 91.31 85 VAL A CA 1
ATOM 653 C C . VAL A 1 85 ? 15.204 1.395 -1.983 1.00 91.31 85 VAL A C 1
ATOM 655 O O . VAL A 1 85 ? 15.618 2.547 -2.102 1.00 91.31 85 VAL A O 1
ATOM 658 N N . VAL A 1 86 ? 15.944 0.346 -2.337 1.00 89.75 86 VAL A N 1
ATOM 659 C CA . VAL A 1 86 ? 17.280 0.423 -2.933 1.00 89.75 86 VAL A CA 1
ATOM 660 C C . VAL A 1 86 ? 17.175 0.222 -4.444 1.00 89.75 86 VAL A C 1
ATOM 662 O O . VAL A 1 86 ? 16.987 -0.889 -4.947 1.00 89.75 86 VAL A O 1
ATOM 665 N N . ALA A 1 87 ? 17.310 1.317 -5.188 1.00 80.88 87 ALA A N 1
ATOM 666 C CA . ALA A 1 87 ? 17.343 1.304 -6.648 1.00 80.88 87 ALA A CA 1
ATOM 667 C C . ALA A 1 87 ? 18.720 0.855 -7.195 1.00 80.88 87 ALA A C 1
ATOM 669 O O . ALA A 1 87 ? 19.741 1.079 -6.543 1.00 80.88 87 ALA A O 1
ATOM 670 N N . PRO A 1 88 ? 18.787 0.262 -8.406 1.00 75.19 88 PRO A N 1
ATOM 671 C CA . PRO A 1 88 ? 17.674 -0.104 -9.290 1.00 75.19 88 PRO A CA 1
ATOM 672 C C . PRO A 1 88 ? 17.134 -1.519 -9.033 1.00 75.19 88 PRO A C 1
ATOM 674 O O . PRO A 1 88 ? 16.197 -1.944 -9.696 1.00 75.19 88 PRO A O 1
ATOM 677 N N . ALA A 1 89 ? 17.728 -2.267 -8.098 1.00 72.81 89 ALA A N 1
ATOM 6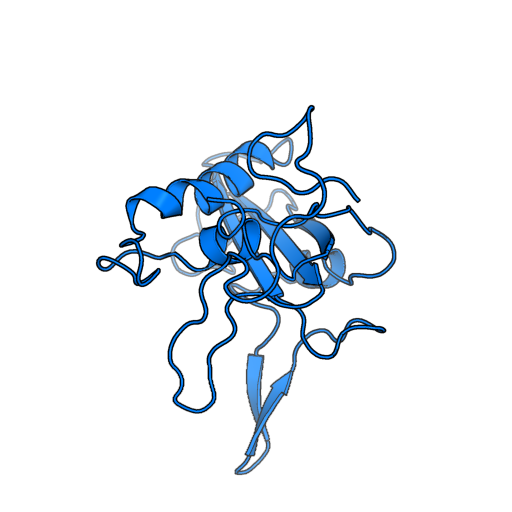78 C CA . ALA A 1 89 ? 17.346 -3.651 -7.821 1.00 72.81 89 ALA A CA 1
ATOM 679 C C . ALA A 1 89 ? 15.960 -3.778 -7.159 1.00 72.81 89 ALA A C 1
ATOM 681 O O . ALA A 1 89 ? 15.436 -4.883 -7.064 1.00 72.81 89 ALA A O 1
ATOM 682 N N . MET A 1 90 ? 15.382 -2.657 -6.705 1.00 78.62 90 MET A N 1
ATOM 683 C CA . MET A 1 90 ? 14.091 -2.582 -6.012 1.00 78.62 90 MET A CA 1
ATOM 684 C C . MET A 1 90 ? 14.035 -3.521 -4.805 1.00 78.62 90 MET A C 1
ATOM 686 O O . MET A 1 90 ? 13.010 -4.118 -4.486 1.00 78.62 90 MET A O 1
ATOM 690 N N . THR A 1 91 ? 15.179 -3.646 -4.134 1.00 85.44 91 THR A N 1
ATOM 691 C CA . THR A 1 91 ? 15.338 -4.410 -2.900 1.00 85.44 91 THR A CA 1
ATOM 692 C C . THR A 1 91 ? 15.132 -3.509 -1.692 1.00 85.44 91 THR A C 1
ATOM 694 O O . THR A 1 91 ? 15.250 -2.291 -1.786 1.00 85.44 91 THR A O 1
ATOM 697 N N . SER A 1 92 ? 14.868 -4.110 -0.537 1.00 90.12 92 SER A N 1
ATOM 698 C CA . SER A 1 92 ? 14.740 -3.379 0.723 1.00 90.12 92 SER A CA 1
ATOM 699 C C . SER A 1 92 ? 16.108 -3.121 1.370 1.00 90.12 92 SER A C 1
ATOM 701 O O . SER A 1 92 ? 16.998 -3.972 1.317 1.00 90.12 92 SER A O 1
ATOM 703 N N . ASN A 1 93 ? 16.262 -1.967 2.023 1.00 93.62 93 ASN A N 1
ATOM 704 C CA . ASN A 1 93 ? 17.382 -1.652 2.921 1.00 93.62 93 ASN A CA 1
ATOM 705 C C . ASN A 1 93 ? 17.218 -2.238 4.348 1.00 93.62 93 ASN A C 1
ATOM 707 O O . ASN A 1 93 ? 17.986 -1.895 5.245 1.00 93.62 93 ASN A O 1
ATOM 711 N N . GLY A 1 94 ? 16.209 -3.083 4.566 1.00 93.31 94 GLY A N 1
ATOM 712 C CA . GLY A 1 94 ? 15.780 -3.591 5.871 1.00 93.31 94 GLY A CA 1
ATOM 713 C C . GLY A 1 94 ? 14.365 -3.149 6.268 1.00 93.31 94 GLY A C 1
ATOM 714 O O . GLY A 1 94 ? 13.781 -3.763 7.158 1.00 93.31 94 GLY A O 1
ATOM 715 N N . GLY A 1 95 ? 13.801 -2.129 5.610 1.00 94.62 95 GLY A N 1
ATOM 716 C CA . GLY A 1 95 ? 12.412 -1.695 5.792 1.00 94.62 95 GLY A CA 1
ATOM 717 C C . GLY A 1 95 ? 11.372 -2.516 5.016 1.00 94.62 95 GLY A C 1
ATOM 718 O O . GLY A 1 95 ? 11.693 -3.407 4.224 1.00 94.62 95 GLY A O 1
ATOM 719 N N . VAL A 1 96 ? 10.093 -2.205 5.227 1.00 94.81 96 VAL A N 1
ATOM 720 C CA . VAL A 1 96 ? 8.997 -2.734 4.399 1.00 94.81 96 VAL A CA 1
ATOM 721 C C . VAL A 1 96 ? 8.908 -1.887 3.133 1.00 94.81 96 VAL A C 1
ATOM 723 O O . VAL A 1 96 ? 8.999 -0.669 3.217 1.00 94.81 96 VAL A O 1
ATOM 726 N N . ILE A 1 97 ? 8.775 -2.533 1.973 1.00 94.12 97 ILE A N 1
ATOM 727 C CA . ILE A 1 97 ? 8.646 -1.851 0.669 1.00 94.12 97 ILE A CA 1
ATOM 728 C C . ILE A 1 97 ? 7.464 -2.342 -0.173 1.00 94.12 97 ILE A C 1
ATOM 730 O O . ILE A 1 97 ? 7.208 -1.807 -1.250 1.00 94.12 97 ILE A O 1
ATOM 734 N N . GLY A 1 98 ? 6.784 -3.397 0.288 1.00 93.50 98 GLY A N 1
ATOM 735 C CA . GLY A 1 98 ? 5.791 -4.125 -0.498 1.00 93.50 98 GLY A CA 1
ATOM 736 C C . GLY A 1 98 ? 4.556 -3.296 -0.835 1.00 93.50 98 GLY A C 1
ATOM 737 O O . GLY A 1 98 ? 3.960 -3.505 -1.895 1.00 93.50 98 GLY A O 1
ATOM 738 N N . HIS A 1 99 ? 4.187 -2.342 0.024 1.00 96.50 99 HIS A N 1
ATOM 739 C CA . HIS A 1 99 ? 3.043 -1.482 -0.234 1.00 96.50 99 HIS A CA 1
ATOM 740 C C . HIS A 1 99 ? 3.378 -0.459 -1.313 1.00 96.50 99 HIS A C 1
ATOM 742 O O . HIS A 1 99 ? 2.602 -0.302 -2.260 1.00 96.50 99 HIS A O 1
ATOM 748 N N . TYR A 1 100 ? 4.548 0.184 -1.214 1.00 94.62 100 TYR A N 1
ATOM 749 C CA . TYR A 1 100 ? 5.013 1.119 -2.238 1.00 94.62 100 TYR A CA 1
ATOM 750 C C . TYR A 1 100 ? 5.163 0.432 -3.595 1.00 94.62 100 TYR A C 1
ATOM 752 O O . TYR A 1 100 ? 4.629 0.925 -4.590 1.00 94.62 100 TYR A O 1
ATOM 760 N N . THR A 1 101 ? 5.845 -0.719 -3.650 1.00 92.50 101 THR A N 1
ATOM 761 C CA . THR A 1 101 ? 6.082 -1.423 -4.919 1.00 92.50 101 THR A CA 1
ATOM 762 C C . THR A 1 101 ? 4.782 -1.876 -5.575 1.00 92.50 101 THR A C 1
ATOM 764 O O . THR A 1 101 ? 4.685 -1.812 -6.798 1.00 92.50 101 THR A O 1
ATOM 767 N N . GLN A 1 102 ? 3.757 -2.241 -4.797 1.00 94.12 102 GLN A N 1
ATOM 768 C CA . GLN A 1 102 ? 2.422 -2.519 -5.328 1.00 94.12 102 GLN A CA 1
ATOM 769 C C . GLN A 1 102 ? 1.734 -1.255 -5.870 1.00 94.12 102 GLN A C 1
ATOM 771 O O . GLN A 1 102 ? 1.155 -1.302 -6.955 1.00 94.12 102 GLN A O 1
ATOM 776 N N . VAL A 1 103 ? 1.794 -0.126 -5.151 1.00 93.62 103 VAL A N 1
ATOM 777 C CA . VAL A 1 103 ? 1.177 1.142 -5.592 1.00 93.62 103 VAL A CA 1
ATOM 778 C C . VAL A 1 103 ? 1.724 1.582 -6.948 1.00 93.62 103 VAL A C 1
ATOM 780 O O . VAL A 1 103 ? 0.968 2.070 -7.785 1.00 93.62 103 VAL A O 1
ATOM 783 N N . VAL A 1 104 ? 3.023 1.394 -7.176 1.00 90.50 104 VAL A N 1
ATOM 784 C CA . VAL A 1 104 ? 3.689 1.807 -8.417 1.00 90.50 104 VAL A CA 1
ATOM 785 C C . VAL A 1 104 ? 3.857 0.667 -9.422 1.00 90.50 104 VAL A C 1
ATOM 787 O O . VAL A 1 104 ? 4.644 0.807 -10.347 1.00 90.50 104 VAL A O 1
ATOM 790 N N . TRP A 1 105 ? 3.149 -0.458 -9.277 1.00 90.06 105 TRP A N 1
ATOM 791 C CA . TRP A 1 105 ? 3.371 -1.639 -10.118 1.00 90.06 105 TRP A CA 1
ATOM 792 C C . TRP A 1 105 ? 2.889 -1.459 -11.564 1.00 90.06 105 TRP A C 1
ATOM 794 O O . TRP A 1 105 ? 1.704 -1.251 -11.823 1.00 90.06 105 TRP A O 1
ATOM 804 N N . TYR A 1 106 ? 3.794 -1.620 -12.535 1.00 86.94 106 TYR A N 1
ATOM 805 C CA . TYR A 1 106 ? 3.529 -1.269 -13.932 1.00 86.94 106 TYR A CA 1
ATOM 806 C C . TYR A 1 106 ? 2.416 -2.079 -14.593 1.00 86.94 106 TYR A C 1
ATOM 808 O O . TYR A 1 106 ? 1.831 -1.575 -15.552 1.00 86.94 106 TYR A O 1
ATOM 816 N N . GLU A 1 107 ? 2.156 -3.317 -14.158 1.00 87.50 107 GLU A N 1
ATOM 817 C CA . GLU A 1 107 ? 1.110 -4.195 -14.714 1.00 87.50 107 GLU A CA 1
ATOM 818 C C . GLU A 1 107 ? -0.234 -4.032 -14.028 1.00 87.50 107 GLU A C 1
ATOM 820 O O . GLU A 1 107 ? -1.241 -4.395 -14.624 1.00 87.50 107 GLU A O 1
ATOM 825 N N . THR A 1 108 ? -0.280 -3.443 -12.835 1.00 90.81 108 THR A N 1
ATOM 826 C CA . THR A 1 108 ? -1.542 -3.193 -12.147 1.00 90.81 108 THR A CA 1
ATOM 827 C C . THR A 1 108 ? -2.351 -2.161 -12.930 1.00 90.81 108 THR A C 1
ATOM 829 O O . THR A 1 108 ? -1.818 -1.162 -13.415 1.00 90.81 108 THR A O 1
ATOM 832 N N . ARG A 1 109 ? -3.640 -2.438 -13.133 1.00 88.75 109 ARG A N 1
ATOM 833 C CA . ARG A 1 109 ? -4.555 -1.600 -13.925 1.00 88.75 109 ARG A CA 1
ATOM 834 C C . ARG A 1 109 ? -5.758 -1.149 -13.134 1.00 88.75 109 ARG A C 1
ATOM 836 O O . ARG A 1 109 ? -6.298 -0.090 -13.418 1.00 88.75 109 ARG A O 1
ATOM 843 N N . GLU A 1 110 ? -6.169 -1.930 -12.151 1.00 91.19 110 GLU A N 1
ATOM 844 C CA . GLU A 1 110 ? -7.356 -1.650 -11.370 1.00 91.19 110 GLU A CA 1
ATOM 845 C C . GLU A 1 110 ? -7.064 -1.768 -9.884 1.00 91.19 110 GLU A C 1
ATOM 847 O O . GLU A 1 110 ? -6.239 -2.576 -9.452 1.00 91.19 110 GLU A O 1
ATOM 852 N N . VAL A 1 111 ? -7.763 -0.949 -9.108 1.00 92.44 111 VAL A N 1
ATOM 853 C CA . VAL A 1 111 ? -7.738 -0.980 -7.653 1.00 92.44 111 VAL A CA 1
ATOM 854 C C . VAL A 1 111 ? -9.155 -0.879 -7.106 1.00 92.44 111 VAL A C 1
ATOM 856 O O . VAL A 1 111 ? -9.964 -0.081 -7.577 1.00 92.44 111 VAL A O 1
ATOM 859 N N . GLY A 1 112 ? -9.454 -1.663 -6.080 1.00 91.12 112 GLY A N 1
ATOM 860 C CA . GLY A 1 112 ? -10.671 -1.525 -5.290 1.00 91.12 112 GLY A CA 1
ATOM 861 C C . GLY A 1 112 ? -10.322 -1.490 -3.809 1.00 91.12 112 GLY A C 1
ATOM 862 O O . GLY A 1 112 ? -9.566 -2.341 -3.342 1.00 91.12 112 GLY A O 1
ATOM 863 N N . CYS A 1 113 ? -10.869 -0.527 -3.067 1.00 91.75 113 CYS A N 1
ATOM 864 C CA . CYS A 1 113 ? -10.488 -0.283 -1.679 1.00 91.75 113 CYS A CA 1
ATOM 865 C C . CYS A 1 113 ? -11.686 -0.210 -0.730 1.00 91.75 113 CYS A C 1
ATOM 867 O O . CYS A 1 113 ? -12.712 0.380 -1.058 1.00 91.75 113 CYS A O 1
ATOM 869 N N . GLY A 1 114 ? -11.520 -0.764 0.471 1.00 90.56 114 GLY A N 1
ATOM 870 C CA . GLY A 1 114 ? -12.500 -0.762 1.552 1.00 90.56 114 GLY A CA 1
ATOM 871 C C . GLY A 1 114 ? -11.880 -0.325 2.866 1.00 90.56 114 GLY A C 1
ATOM 872 O O . GLY A 1 114 ? -10.695 -0.551 3.116 1.00 90.56 114 GLY A O 1
ATOM 873 N N . VAL A 1 115 ? -12.693 0.291 3.714 1.00 92.62 115 VAL A N 1
ATOM 874 C CA . VAL A 1 115 ? -12.291 0.677 5.064 1.00 92.62 115 VAL A CA 1
ATOM 875 C C . VAL A 1 115 ? -13.313 0.172 6.061 1.00 92.62 115 VAL A C 1
ATOM 877 O O . VAL A 1 115 ? -14.523 0.233 5.836 1.00 92.62 115 VAL A O 1
ATOM 880 N N . PHE A 1 116 ? -12.813 -0.309 7.188 1.00 91.00 116 PHE A N 1
ATOM 881 C CA . PHE A 1 116 ? -13.630 -0.690 8.318 1.00 91.00 116 PHE A CA 1
ATOM 882 C C . PHE A 1 116 ? -13.166 0.035 9.574 1.00 91.00 116 PHE A C 1
ATOM 884 O O . PHE A 1 116 ? -12.007 -0.038 9.977 1.00 91.00 116 PHE A O 1
ATOM 891 N N . THR A 1 117 ? -14.109 0.721 10.203 1.00 89.69 117 THR A N 1
ATOM 892 C CA . THR A 1 117 ? -14.031 1.195 11.580 1.00 89.69 117 THR A CA 1
ATOM 893 C C . THR A 1 117 ? -15.431 1.096 12.158 1.00 89.69 117 THR A C 1
ATOM 895 O O . THR A 1 117 ? -16.415 1.411 11.491 1.00 89.69 117 THR A O 1
ATOM 898 N N . ASN A 1 118 ? -15.536 0.632 13.393 1.00 86.56 118 ASN A N 1
ATOM 899 C CA . ASN A 1 118 ? -16.805 0.516 14.104 1.00 86.56 118 ASN A CA 1
ATOM 900 C C . ASN A 1 118 ? -16.799 1.315 15.414 1.00 86.56 118 ASN A C 1
ATOM 902 O O . ASN A 1 118 ? -17.665 1.105 16.262 1.00 86.56 118 ASN A O 1
ATOM 906 N N . ASN A 1 119 ? -15.816 2.209 15.594 1.00 84.38 119 ASN A N 1
ATOM 907 C CA . ASN A 1 119 ? -15.591 2.950 16.837 1.00 84.38 119 ASN A CA 1
ATOM 908 C C . ASN A 1 119 ? -15.538 2.060 18.085 1.00 84.38 119 ASN A C 1
ATOM 910 O O . ASN A 1 119 ? -15.887 2.490 19.183 1.00 84.38 119 ASN A O 1
ATOM 914 N N . GLN A 1 120 ? -15.066 0.824 17.927 1.00 89.06 120 GLN A N 1
ATOM 915 C CA . GLN A 1 120 ? -14.675 -0.038 19.031 1.00 89.06 120 GLN A CA 1
ATOM 916 C C . GLN A 1 120 ? -13.154 -0.069 19.141 1.00 89.06 120 GLN A C 1
ATOM 918 O O . GLN A 1 120 ? -12.424 0.233 18.194 1.00 89.06 120 GLN A O 1
ATOM 923 N N . LYS A 1 121 ? -12.675 -0.444 20.326 1.00 91.69 121 LYS A N 1
ATOM 924 C CA . LYS A 1 121 ? -11.252 -0.687 20.536 1.00 91.69 121 LYS A CA 1
ATOM 925 C C . LYS A 1 121 ? -10.812 -1.908 19.731 1.00 91.69 121 LYS A C 1
ATOM 927 O O . LYS A 1 121 ? -11.515 -2.919 19.700 1.00 91.69 121 LYS A O 1
ATOM 932 N N . CYS A 1 122 ? -9.628 -1.846 19.141 1.00 91.75 122 CYS A N 1
ATOM 933 C CA . CYS A 1 122 ? -9.086 -2.898 18.287 1.00 91.75 122 CYS A CA 1
ATOM 934 C C . CYS A 1 122 ? -8.373 -3.983 19.086 1.00 91.75 122 CYS A C 1
ATOM 936 O O . CYS A 1 122 ? -7.212 -4.300 18.857 1.00 91.75 122 CYS A O 1
ATOM 938 N N . ALA A 1 123 ? -9.112 -4.582 20.020 1.00 90.62 123 ALA A N 1
ATOM 939 C CA . ALA A 1 123 ? -8.633 -5.677 20.861 1.00 90.62 123 ALA A CA 1
ATOM 940 C C . ALA A 1 123 ? -8.381 -6.988 20.088 1.00 90.62 123 ALA A C 1
ATOM 942 O O . ALA A 1 123 ? -7.865 -7.949 20.645 1.00 90.62 123 ALA A O 1
ATOM 943 N N . TRP A 1 124 ? -8.756 -7.037 18.807 1.00 89.62 124 TRP A N 1
ATOM 944 C CA . TRP A 1 124 ? -8.447 -8.137 17.894 1.00 89.62 124 TRP A CA 1
ATOM 945 C C . TRP A 1 124 ? -7.035 -8.047 17.290 1.00 89.62 124 TRP A C 1
ATOM 947 O O . TRP A 1 124 ? -6.616 -8.973 16.598 1.00 89.62 124 TRP A O 1
ATOM 957 N N . VAL A 1 125 ? -6.302 -6.961 17.562 1.00 90.88 125 VAL A N 1
ATOM 958 C CA . VAL A 1 125 ? -4.894 -6.785 17.189 1.00 90.88 125 VAL A CA 1
ATOM 959 C C . VAL A 1 125 ? -4.045 -6.814 18.454 1.00 90.88 125 VAL A C 1
ATOM 961 O O . VAL A 1 125 ? -4.310 -6.085 19.416 1.00 90.88 125 VAL A O 1
ATOM 964 N N . ASP A 1 126 ? -3.025 -7.669 18.465 1.00 91.81 126 ASP A N 1
ATOM 965 C CA . ASP A 1 126 ? -2.148 -7.817 19.624 1.00 91.81 126 ASP A CA 1
ATOM 966 C C . ASP A 1 126 ? -1.425 -6.499 19.938 1.00 91.81 126 ASP A C 1
ATOM 968 O O . ASP A 1 126 ? -0.909 -5.822 19.052 1.00 91.81 126 ASP A O 1
ATOM 972 N N . GLY A 1 127 ? -1.431 -6.101 21.209 1.00 92.25 127 GLY A N 1
ATOM 973 C CA . GLY A 1 127 ? -0.890 -4.816 21.665 1.00 92.25 127 GLY A CA 1
ATOM 974 C C . GLY A 1 127 ? -1.786 -3.586 21.435 1.00 92.25 127 GLY A C 1
ATOM 975 O O . GLY A 1 127 ? -1.442 -2.507 21.916 1.00 92.25 127 GLY A O 1
ATOM 976 N N . TRP A 1 128 ? -2.953 -3.714 20.788 1.00 93.62 128 TRP A N 1
ATOM 977 C CA . TRP A 1 128 ? -3.809 -2.570 20.416 1.00 93.62 128 TRP A CA 1
ATOM 978 C C . TRP A 1 128 ? -5.090 -2.410 21.251 1.00 93.62 128 TRP A C 1
ATOM 980 O O . TRP A 1 128 ? -5.958 -1.594 20.939 1.00 93.62 128 TRP A O 1
ATOM 990 N N . ASN A 1 129 ? -5.183 -3.118 22.379 1.00 93.19 129 ASN A N 1
ATOM 991 C CA . ASN A 1 129 ? -6.361 -3.174 23.260 1.00 93.19 129 ASN A CA 1
ATOM 992 C C . ASN A 1 129 ? -6.907 -1.818 23.738 1.00 93.19 129 ASN A C 1
ATOM 994 O O . ASN A 1 129 ? -8.039 -1.758 24.212 1.00 93.19 129 ASN A O 1
ATOM 998 N N . ASN A 1 130 ? -6.120 -0.743 23.664 1.00 94.50 130 ASN A N 1
ATOM 999 C CA . ASN A 1 130 ? -6.505 0.594 24.116 1.00 94.50 130 ASN A CA 1
ATOM 1000 C C . ASN A 1 130 ? -6.723 1.607 22.987 1.00 94.50 130 ASN A C 1
ATOM 1002 O O . ASN A 1 130 ? -7.083 2.742 23.289 1.00 94.50 130 ASN A O 1
ATOM 1006 N N . PHE A 1 131 ? -6.555 1.209 21.727 1.00 94.31 131 PHE A N 1
ATOM 1007 C CA . PHE A 1 131 ? -6.718 2.088 20.574 1.00 94.31 131 PHE A CA 1
ATOM 1008 C C . PHE A 1 131 ? -8.025 1.803 19.852 1.00 94.31 131 PHE A C 1
ATOM 1010 O O . PHE A 1 131 ? -8.435 0.650 19.714 1.00 94.31 131 PHE A O 1
ATOM 1017 N N . TYR A 1 132 ? -8.654 2.855 19.349 1.00 94.38 132 TYR A N 1
ATOM 1018 C CA . TYR A 1 132 ? -9.604 2.731 18.251 1.00 94.38 132 TYR A CA 1
ATO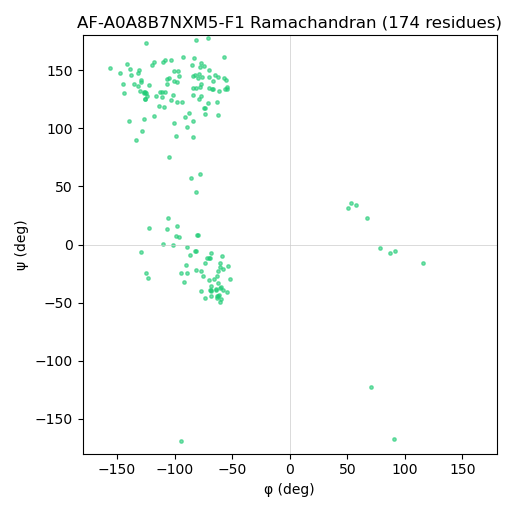M 1019 C C . TYR A 1 132 ? -8.794 2.610 16.969 1.00 94.38 132 TYR A C 1
ATOM 1021 O O . TYR A 1 132 ? -7.717 3.196 16.872 1.00 94.38 132 TYR A O 1
ATOM 1029 N N . CYS A 1 133 ? -9.274 1.853 15.990 1.00 93.75 133 CYS A N 1
ATOM 1030 C CA . CYS A 1 133 ? -8.555 1.731 14.733 1.00 93.75 133 CYS A CA 1
ATOM 1031 C C . CYS A 1 133 ? -9.480 1.692 13.525 1.00 93.75 133 CYS A C 1
ATOM 1033 O O . CYS A 1 133 ? -10.651 1.319 13.608 1.00 93.75 133 CYS A O 1
ATOM 1035 N N . ALA A 1 134 ? -8.912 2.092 12.395 1.00 94.12 134 ALA A N 1
ATOM 1036 C CA . ALA A 1 134 ? -9.489 1.900 11.082 1.00 94.12 134 ALA A CA 1
ATOM 1037 C C . ALA A 1 134 ? -8.573 0.972 10.278 1.00 94.12 134 ALA A C 1
ATOM 1039 O O . ALA A 1 134 ? -7.366 1.213 10.184 1.00 94.12 134 ALA A O 1
ATOM 1040 N N . LYS A 1 135 ? -9.161 -0.085 9.718 1.00 93.94 135 LYS A N 1
ATOM 1041 C CA . LYS A 1 135 ? -8.509 -1.056 8.838 1.00 93.94 135 LYS A CA 1
ATOM 1042 C C . LYS A 1 135 ? -8.801 -0.683 7.390 1.00 93.94 135 LYS A C 1
ATOM 1044 O O . LYS A 1 135 ? -9.966 -0.605 7.007 1.00 93.94 135 LYS A O 1
ATOM 1049 N N . TYR A 1 136 ? -7.756 -0.474 6.601 1.00 94.75 136 TYR A N 1
ATOM 1050 C CA . TYR A 1 136 ? -7.824 -0.104 5.189 1.00 94.75 136 TYR A CA 1
ATOM 1051 C C . TYR A 1 136 ? -7.289 -1.256 4.352 1.00 94.75 136 TYR A C 1
ATOM 1053 O O . TYR A 1 136 ? -6.209 -1.775 4.628 1.00 94.75 136 TYR A O 1
ATOM 1061 N N . ILE A 1 137 ? -8.040 -1.634 3.325 1.00 93.25 137 ILE A N 1
ATOM 1062 C CA . ILE A 1 137 ? -7.679 -2.680 2.373 1.00 93.25 137 ILE A CA 1
ATOM 1063 C C . ILE A 1 137 ? -7.784 -2.095 0.976 1.00 93.25 137 ILE A C 1
ATOM 1065 O O . ILE A 1 137 ? -8.817 -1.520 0.645 1.00 93.25 137 ILE A O 1
ATOM 1069 N N . CYS A 1 138 ? -6.765 -2.291 0.148 1.00 93.31 138 CYS A N 1
ATOM 1070 C CA . CYS A 1 138 ? -6.848 -2.074 -1.293 1.00 93.31 138 CYS A CA 1
ATOM 1071 C C . CYS A 1 138 ? -6.404 -3.340 -2.013 1.00 93.31 138 CYS A C 1
ATOM 1073 O O . CYS A 1 138 ? -5.301 -3.8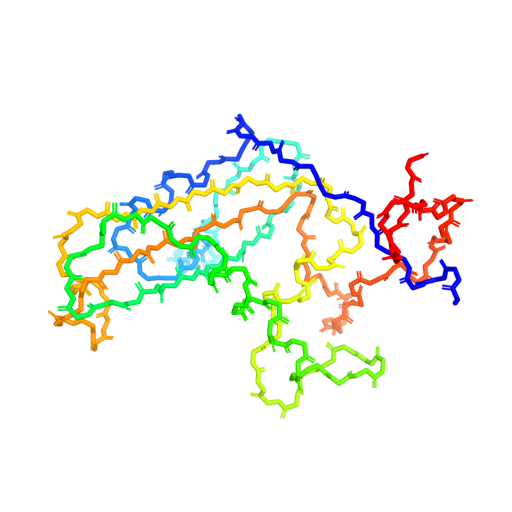19 -1.771 1.00 93.31 138 CYS A O 1
ATOM 1075 N N . ASN A 1 139 ? -7.248 -3.859 -2.897 1.00 92.38 139 ASN A N 1
ATOM 1076 C CA . ASN A 1 139 ? -6.925 -4.962 -3.791 1.00 92.38 139 ASN A CA 1
ATOM 1077 C C . ASN A 1 139 ? -6.537 -4.414 -5.166 1.00 92.38 139 ASN A C 1
ATOM 1079 O O . ASN A 1 139 ? -7.179 -3.484 -5.649 1.00 92.38 139 ASN A O 1
ATOM 1083 N N . TYR A 1 140 ? -5.525 -5.011 -5.793 1.00 91.44 140 TYR A N 1
ATOM 1084 C CA . TYR A 1 140 ? -4.919 -4.556 -7.043 1.00 91.44 140 TYR A CA 1
ATOM 1085 C C . TYR A 1 140 ? -4.952 -5.660 -8.099 1.00 91.44 140 TYR A C 1
ATOM 1087 O O . TYR A 1 140 ? -4.498 -6.779 -7.847 1.00 91.44 140 TYR A O 1
ATOM 1095 N N . GLY A 1 141 ? -5.475 -5.344 -9.282 1.00 89.38 141 GLY A N 1
ATOM 1096 C CA . GLY A 1 141 ? -5.606 -6.278 -10.397 1.00 89.38 141 GLY A CA 1
ATOM 1097 C C . GLY A 1 141 ? -4.952 -5.748 -11.675 1.00 89.38 141 GLY A C 1
ATOM 1098 O O . GLY A 1 141 ? -5.219 -4.614 -12.075 1.00 89.38 141 GLY A O 1
ATOM 1099 N N . PRO A 1 142 ? -4.119 -6.541 -12.365 1.00 89.81 142 PRO A N 1
ATOM 1100 C CA . PRO A 1 142 ? -3.403 -7.722 -11.874 1.00 89.81 142 PRO A CA 1
ATOM 1101 C C . PRO A 1 142 ? -2.512 -7.429 -10.654 1.00 89.81 142 PRO A C 1
ATOM 1103 O O . PRO A 1 142 ? -2.151 -6.273 -10.400 1.00 89.81 142 PRO A O 1
ATOM 1106 N N . ALA A 1 143 ? -2.149 -8.487 -9.922 1.00 89.81 143 ALA A N 1
ATOM 1107 C CA . ALA A 1 143 ? -1.246 -8.407 -8.774 1.00 89.81 143 ALA A CA 1
ATOM 1108 C C . ALA A 1 143 ? 0.117 -7.797 -9.121 1.00 89.81 143 ALA A C 1
ATOM 1110 O O . ALA A 1 143 ? 0.685 -8.065 -10.180 1.00 89.81 143 ALA A O 1
ATOM 1111 N N . GLY A 1 144 ? 0.654 -7.023 -8.180 1.00 89.88 144 GLY A N 1
ATOM 1112 C CA . GLY A 1 144 ? 2.048 -6.611 -8.177 1.00 89.88 144 GLY A CA 1
ATOM 1113 C C . GLY A 1 144 ? 2.938 -7.519 -7.337 1.00 89.88 144 GLY A C 1
ATOM 1114 O O . GLY A 1 144 ? 2.528 -8.587 -6.887 1.00 89.88 144 GLY A O 1
ATOM 1115 N N . ASN A 1 145 ? 4.176 -7.076 -7.115 1.00 90.69 145 ASN A N 1
ATOM 1116 C CA . ASN A 1 145 ? 5.183 -7.765 -6.299 1.00 90.69 145 ASN A CA 1
ATOM 1117 C C . ASN A 1 145 ? 5.499 -9.190 -6.782 1.00 90.69 145 ASN A C 1
ATOM 1119 O O . ASN A 1 145 ? 5.795 -10.089 -5.993 1.00 90.69 145 ASN A O 1
ATOM 1123 N N . MET A 1 146 ? 5.443 -9.386 -8.098 1.00 87.44 146 MET A N 1
ATOM 1124 C CA . MET A 1 146 ? 5.736 -10.664 -8.732 1.00 87.44 146 MET A CA 1
ATOM 1125 C C . MET A 1 146 ? 7.242 -10.945 -8.731 1.00 87.44 146 MET A C 1
ATOM 1127 O O . MET A 1 146 ? 8.076 -10.037 -8.736 1.00 87.44 146 MET A O 1
ATOM 1131 N N . VAL A 1 147 ? 7.585 -12.231 -8.756 1.00 85.56 147 VAL A N 1
ATOM 1132 C CA . VAL A 1 147 ? 8.967 -12.714 -8.819 1.00 85.56 147 VAL A CA 1
ATOM 1133 C C . VAL A 1 147 ? 9.192 -13.545 -10.077 1.00 85.56 147 VAL A C 1
ATOM 1135 O O . VAL A 1 147 ? 8.258 -14.146 -10.613 1.00 85.56 147 VAL A O 1
ATOM 1138 N N . ASP A 1 148 ? 10.435 -13.606 -10.548 1.00 82.69 148 ASP A N 1
ATOM 1139 C CA . ASP A 1 148 ? 10.810 -14.504 -11.640 1.00 82.69 148 ASP A CA 1
ATOM 1140 C C . ASP A 1 148 ? 10.819 -15.987 -11.198 1.00 82.69 148 ASP A C 1
ATOM 1142 O O . ASP A 1 148 ? 10.621 -16.335 -10.030 1.00 82.69 148 ASP A O 1
ATOM 1146 N N . LYS A 1 149 ? 11.103 -16.899 -12.138 1.00 85.56 149 LYS A N 1
ATOM 1147 C CA . LYS A 1 149 ? 11.202 -18.350 -11.873 1.00 85.56 149 LYS A CA 1
ATOM 1148 C C . LYS A 1 149 ? 12.240 -18.737 -10.806 1.00 85.56 149 LYS A C 1
ATOM 1150 O O . LYS A 1 149 ? 12.165 -19.831 -10.256 1.00 85.56 149 LYS A O 1
ATOM 1155 N N . ASN A 1 150 ? 13.212 -17.867 -10.540 1.00 85.12 150 ASN A N 1
ATOM 1156 C CA . ASN A 1 150 ? 14.265 -18.052 -9.548 1.00 85.12 150 ASN A CA 1
ATOM 1157 C C . ASN A 1 150 ? 13.944 -17.326 -8.227 1.00 85.12 150 ASN A C 1
ATOM 1159 O O . ASN A 1 150 ? 14.782 -17.318 -7.329 1.00 85.12 150 ASN A O 1
ATOM 1163 N N . ARG A 1 151 ? 12.734 -16.761 -8.091 1.00 80.69 151 ARG A N 1
ATOM 1164 C CA . ARG A 1 151 ? 12.260 -15.961 -6.951 1.00 80.69 151 ARG A CA 1
ATOM 1165 C C . ARG A 1 151 ? 12.965 -14.612 -6.782 1.00 80.69 151 ARG A C 1
ATOM 1167 O O . ARG A 1 151 ? 12.946 -14.055 -5.687 1.00 80.69 151 ARG A O 1
ATOM 1174 N N . ASN A 1 152 ? 13.551 -14.068 -7.846 1.00 80.38 152 ASN A N 1
ATOM 1175 C CA . ASN A 1 152 ? 14.056 -12.699 -7.811 1.00 80.38 152 ASN A CA 1
ATOM 1176 C C . ASN A 1 152 ? 12.889 -11.712 -7.960 1.00 80.38 152 ASN A C 1
ATOM 1178 O O . ASN A 1 152 ? 12.050 -11.929 -8.840 1.00 80.38 152 ASN A O 1
ATOM 1182 N N . PRO A 1 153 ? 12.829 -10.630 -7.162 1.00 82.06 153 PRO A N 1
ATOM 1183 C CA . PRO A 1 153 ? 11.831 -9.578 -7.333 1.00 82.06 153 PRO A CA 1
ATOM 1184 C C . PRO A 1 153 ? 11.870 -8.982 -8.741 1.00 82.06 153 PRO A C 1
ATOM 1186 O O . PRO A 1 153 ? 12.943 -8.656 -9.254 1.00 82.06 153 PRO A O 1
ATOM 1189 N N . LEU A 1 154 ? 10.701 -8.828 -9.361 1.00 83.56 154 LEU A N 1
ATOM 1190 C CA . LEU A 1 154 ? 10.566 -8.038 -10.580 1.00 83.56 154 LEU A CA 1
ATOM 1191 C C . LEU A 1 154 ? 10.437 -6.549 -10.214 1.00 83.56 154 LEU A C 1
ATOM 1193 O O . LEU A 1 154 ? 9.857 -6.220 -9.176 1.00 83.56 154 LEU A O 1
ATOM 1197 N N . PRO A 1 155 ? 10.970 -5.632 -11.038 1.00 83.12 155 PRO A N 1
ATOM 1198 C CA . PRO A 1 155 ? 10.809 -4.208 -10.794 1.00 83.12 155 PRO A CA 1
ATOM 1199 C C . PRO A 1 155 ? 9.353 -3.777 -11.037 1.00 83.12 155 PRO A C 1
ATOM 1201 O O . PRO A 1 155 ? 8.687 -4.323 -11.918 1.00 83.12 155 PRO A O 1
ATOM 1204 N N . PRO A 1 156 ? 8.865 -2.742 -10.334 1.00 84.81 156 PRO A N 1
ATOM 1205 C CA . PRO A 1 156 ? 7.513 -2.235 -10.514 1.00 84.81 156 PRO A CA 1
ATOM 1206 C C . PRO A 1 156 ? 7.384 -1.320 -11.743 1.00 84.81 156 PRO A C 1
ATOM 1208 O O . PRO A 1 156 ? 6.344 -0.716 -11.934 1.00 84.81 156 PRO A O 1
ATOM 1211 N N . TYR A 1 157 ? 8.400 -1.206 -12.598 1.00 80.31 157 TYR A N 1
ATOM 1212 C CA . TYR A 1 157 ? 8.361 -0.477 -13.872 1.00 80.31 157 TYR A CA 1
ATOM 1213 C C . TYR A 1 157 ? 8.601 -1.444 -15.037 1.00 80.31 157 TYR A C 1
ATOM 1215 O O . TYR A 1 157 ? 9.197 -2.510 -14.862 1.00 80.31 157 TYR A O 1
ATOM 1223 N N . SER A 1 158 ? 8.145 -1.087 -16.240 1.00 75.75 158 SER A N 1
ATOM 1224 C CA . SER A 1 158 ? 8.287 -1.985 -17.386 1.00 75.75 158 SER A CA 1
ATOM 1225 C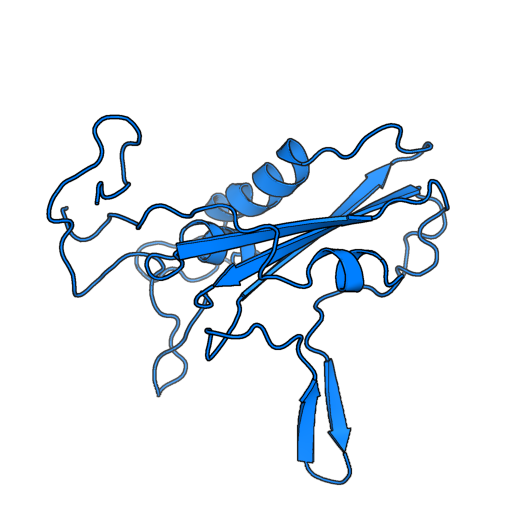 C . SER A 1 158 ? 9.728 -2.043 -17.893 1.00 75.75 158 SER A C 1
ATOM 1227 O O . SER A 1 158 ? 10.265 -1.066 -18.403 1.00 75.75 158 SER A O 1
ATOM 1229 N N . THR A 1 159 ? 10.350 -3.218 -17.839 1.00 71.81 159 THR A N 1
ATOM 1230 C CA . THR A 1 159 ? 11.687 -3.442 -18.423 1.00 71.81 159 THR A CA 1
ATOM 1231 C C . THR A 1 159 ? 11.646 -3.833 -19.898 1.00 71.81 159 THR A C 1
ATOM 1233 O O . THR A 1 159 ? 12.689 -3.894 -20.548 1.00 71.81 159 THR A O 1
ATOM 1236 N N . THR A 1 160 ? 10.459 -4.116 -20.437 1.00 71.44 160 THR A N 1
ATOM 1237 C CA . THR A 1 160 ? 10.276 -4.708 -21.772 1.00 71.44 160 THR A CA 1
ATOM 1238 C C . THR A 1 160 ? 9.361 -3.893 -22.679 1.00 71.44 160 THR A C 1
ATOM 1240 O O . THR A 1 160 ? 9.485 -3.982 -23.901 1.00 71.44 160 THR A O 1
ATOM 1243 N N . VAL A 1 161 ? 8.463 -3.080 -22.116 1.00 74.94 161 VAL A N 1
ATOM 1244 C CA . VAL A 1 161 ? 7.496 -2.275 -22.865 1.00 74.94 161 VAL A CA 1
ATOM 1245 C C . VAL A 1 161 ? 7.758 -0.800 -22.601 1.00 74.94 161 VAL A C 1
ATOM 1247 O O . VAL A 1 161 ? 7.512 -0.280 -21.517 1.00 74.94 161 VAL A O 1
ATOM 1250 N N . ALA A 1 162 ? 8.233 -0.101 -23.629 1.00 76.50 162 ALA A N 1
ATOM 1251 C CA . ALA A 1 162 ? 8.396 1.341 -23.566 1.00 76.50 162 ALA A CA 1
ATOM 1252 C C . ALA A 1 162 ? 7.035 2.051 -23.545 1.00 76.50 162 ALA A C 1
ATOM 1254 O O . ALA A 1 162 ? 6.096 1.668 -24.254 1.00 76.50 162 ALA A O 1
ATOM 1255 N N . CYS A 1 163 ? 6.962 3.145 -22.791 1.00 79.12 163 CYS A N 1
ATOM 1256 C CA . CYS A 1 163 ? 5.805 4.024 -22.803 1.00 79.12 163 CYS A CA 1
ATOM 1257 C C . CYS A 1 163 ? 5.597 4.646 -24.189 1.00 79.12 163 CYS A C 1
ATOM 1259 O O . CYS A 1 163 ? 6.394 5.481 -24.620 1.00 79.12 163 CYS A O 1
ATOM 1261 N N . LYS A 1 164 ? 4.524 4.264 -24.895 1.00 81.00 164 LYS A N 1
ATOM 1262 C CA . LYS A 1 164 ? 4.243 4.795 -26.243 1.00 81.00 164 LYS A CA 1
ATOM 1263 C C . LYS A 1 164 ? 3.873 6.275 -26.214 1.00 81.00 164 LYS A C 1
ATOM 1265 O O . LYS A 1 164 ? 4.278 7.028 -27.095 1.00 81.00 164 LYS A O 1
ATOM 1270 N N . LYS A 1 165 ? 3.103 6.680 -25.204 1.00 85.06 165 LYS A N 1
ATOM 1271 C CA . LYS A 1 165 ? 2.635 8.049 -25.023 1.00 85.06 165 LYS A CA 1
ATOM 1272 C C . LYS A 1 165 ? 2.705 8.404 -23.540 1.00 85.06 165 LYS A C 1
ATOM 1274 O O . LYS A 1 165 ? 1.896 7.907 -22.771 1.00 85.06 165 LYS A O 1
ATOM 1279 N N . PRO A 1 166 ? 3.660 9.233 -23.105 1.00 85.56 166 PRO A N 1
ATOM 1280 C CA . PRO A 1 166 ? 3.670 9.744 -21.740 1.00 85.56 166 PRO A CA 1
ATOM 1281 C C . PRO A 1 166 ? 2.431 10.600 -21.452 1.00 85.56 166 PRO A C 1
ATOM 1283 O O . PRO A 1 166 ? 1.958 11.336 -22.321 1.00 85.56 166 PRO A O 1
ATOM 1286 N N . SER A 1 167 ? 1.919 10.528 -20.226 1.00 84.62 167 SER A N 1
ATOM 1287 C CA . SER A 1 167 ? 0.846 11.407 -19.769 1.00 84.62 167 SER A CA 1
ATOM 1288 C C . SER A 1 167 ? 1.348 12.839 -19.601 1.00 84.62 167 SER A C 1
ATOM 1290 O O . SER A 1 167 ? 2.400 13.083 -19.012 1.00 84.62 167 SER A O 1
ATOM 1292 N N . THR A 1 168 ? 0.571 13.805 -20.092 1.00 87.12 168 THR A N 1
ATOM 1293 C CA . THR A 1 168 ? 0.836 15.238 -19.886 1.00 87.12 168 THR A CA 1
ATOM 1294 C C . THR A 1 168 ? 0.340 15.736 -18.532 1.00 87.12 168 THR A C 1
ATOM 1296 O O . THR A 1 168 ? 0.824 16.752 -18.047 1.00 87.12 168 THR A O 1
ATOM 1299 N N . ASN A 1 169 ? -0.617 15.028 -17.924 1.00 85.94 169 ASN A N 1
ATOM 1300 C CA . ASN A 1 169 ? -1.242 15.421 -16.658 1.00 85.94 169 ASN A CA 1
ATOM 1301 C C . ASN A 1 169 ? -0.568 14.757 -15.451 1.00 85.94 169 ASN A C 1
ATOM 1303 O O . ASN A 1 169 ? -0.627 15.289 -14.347 1.00 85.94 169 ASN A O 1
ATOM 1307 N N . TYR A 1 170 ? 0.075 13.606 -15.667 1.00 83.56 170 TYR A N 1
ATOM 1308 C CA . TYR A 1 170 ? 0.681 12.795 -14.615 1.00 83.56 170 TYR A CA 1
ATOM 1309 C C . TYR A 1 170 ? 2.094 12.364 -15.032 1.00 83.56 170 TYR A C 1
ATOM 1311 O O . TYR A 1 170 ? 2.259 11.326 -15.679 1.00 83.56 170 TYR A O 1
ATOM 1319 N N . PRO A 1 171 ? 3.126 13.164 -14.706 1.00 80.88 171 PRO A N 1
ATOM 1320 C CA . PRO A 1 171 ? 4.510 12.822 -15.013 1.00 80.88 171 PRO A CA 1
ATOM 1321 C C . PRO A 1 171 ? 4.887 11.439 -14.465 1.00 80.88 171 PRO A C 1
ATOM 1323 O O . PRO A 1 171 ? 4.590 11.122 -13.318 1.00 80.88 171 PRO A O 1
ATOM 1326 N N . GLY A 1 172 ? 5.542 10.616 -15.287 1.00 77.38 172 GLY A N 1
ATOM 1327 C CA . GLY A 1 172 ? 5.913 9.240 -14.927 1.00 77.38 172 GLY A CA 1
ATOM 1328 C C . GLY A 1 172 ? 4.839 8.182 -15.214 1.00 77.38 172 GLY A C 1
ATOM 1329 O O . GLY A 1 172 ? 5.148 6.993 -15.149 1.00 77.38 172 GLY A O 1
ATOM 1330 N N . LEU A 1 173 ? 3.623 8.580 -15.617 1.00 81.25 173 LEU A N 1
ATOM 1331 C CA . LEU A 1 173 ? 2.599 7.656 -16.119 1.00 81.25 173 LEU A CA 1
ATOM 1332 C C . LEU A 1 173 ? 2.575 7.598 -17.648 1.00 81.25 173 LEU A C 1
ATOM 1334 O O . LEU A 1 173 ? 2.824 8.599 -18.329 1.00 81.25 173 LEU A O 1
ATOM 1338 N N . CYS A 1 174 ? 2.197 6.445 -18.190 1.00 80.75 174 CYS A N 1
ATOM 1339 C CA . CYS A 1 174 ? 1.742 6.360 -19.573 1.00 80.75 174 CYS A CA 1
ATOM 1340 C C . CYS A 1 174 ? 0.304 6.867 -19.712 1.00 80.75 174 CYS A C 1
ATOM 1342 O O . CYS A 1 174 ? -0.552 6.583 -18.883 1.00 80.75 174 CYS A O 1
ATOM 1344 N N . ALA A 1 175 ? 0.045 7.630 -20.768 1.00 74.56 175 ALA A N 1
ATOM 1345 C CA . ALA A 1 175 ? -1.292 7.808 -21.302 1.00 74.56 175 ALA A CA 1
ATOM 1346 C C . ALA A 1 175 ? -1.637 6.583 -22.155 1.00 74.56 175 ALA A C 1
ATOM 1348 O O . ALA A 1 175 ? -0.761 6.039 -22.834 1.00 74.56 175 ALA A O 1
ATOM 1349 N N . GLU A 1 176 ? -2.900 6.167 -22.106 1.00 60.91 176 GLU A N 1
ATOM 1350 C CA . GLU A 1 176 ? -3.440 5.168 -23.035 1.00 60.91 176 GLU A CA 1
ATOM 1351 C C . GLU A 1 176 ? -3.247 5.571 -24.507 1.00 60.91 176 GLU A C 1
ATOM 1353 O O . GLU A 1 176 ? -3.332 6.787 -24.835 1.00 60.91 176 GLU A O 1
#

Sequence (176 aa):
DPANFISPIYFNGDTFPFQRWAEQPVDGHDCKAELVGFSAVTHCSRVPGYDAVGQNYALLGDGGPISSANWQKAIDEWIGEVKDVVAPAMTSNGGVIGHYTQVVWYETREVGCGVFTNNQKCAWVDGWNNFYCAKYICNYGPAGNMVDKNRNPLPPYSTTVACKKPSTNYPGLCAE

Nearest PDB structures (foldseek):
  3q2r-assembly1_A  TM=7.714E-01  e=4.126E-08  Homo sapiens
  3mz8-assembly2_B  TM=6.777E-01  e=5.315E-08  Naja atra
  1xta-assembly1_B  TM=6.879E-01  e=1.210E-07  Naja atra
  1wvr-assembly1_A  TM=7.111E-01  e=3.330E-07  Protobothrops flavoviridis
  6imf-assembly1_A  TM=7.070E-01  e=3.780E-07  Protobothrops flavoviridis

Mean predicted aligned error: 6.97 Å

pLDDT: mean 84.09, std 11.34, range [48.06, 97.75]

Organism: Hyalella azteca (NCBI:txid294128)

Secondary structure (DSSP, 8-state):
-TTS-B---EE-TTT--HHHHHTS---S-S-EEEEETTEEEEE----TT-S--EEEEEEEEESS--SS--HHHHHHHHHHGGGGEETTTTEESSS--HHHHHHT-TT--EEEEEEE--SSB-TTSTT-TT-EEEEEEEEEES--S-B-TT-PBPPSS-SS---SSB-SSSTTBBP-

Foldseek 3Di:
DLQQFAADAAEDAPFDPAAVVQPDLADDAQFDQDDPDPDTDTRHDDTPPEPAKAKDKDKDWDLFFDPDDDVVVSLCVLCVCVVQADPDQRDGPPDDNQSNLFVLARQWHYKYKHKDFDRAFSPSDPPRRRIGIMMMMMMTPPTAQDADPVRRTDGSTHPPDGQPAADPVDGRYHDD